Protein AF-A0A518H9Y5-F1 (afdb_monomer_lite)

pLDDT: mean 75.38, std 16.62, range [31.5, 96.75]

InterPro domains:
  IPR041657 Helix-turn-helix domain, group 17 [PF12728] (144-197)

Sequence (204 aa):
MLGMSGSNSPEVPSRHPRSDRSPGAWSVLSERHDHEARRLLVRYPELAHIGAEIKEMGLDAEVAVDLALASVARFLGDRSGPVPEPEEGTLKSIAESVARIEDRLASGLERPLGDAIAPLVERLSKIEGDLTALTQQRAAKDSYSTEEVARIVGRSDYTVREWCRYGRLRAVKRKCGRGRSAEWSIPHEELMRYRNEGLLPLPR

Radius of gyration: 37.43 Å; chains: 1; bounding box: 83×55×96 Å

Organism: NCBI:txid2527974

Secondary structure (DSSP, 8-state):
------------------------SHHHHHHHHHHHHHHHHHH-THHHHHHHHHHHTT--HHHHHHHHHHHHHHHHHHHHSSPPPPPHHHHHHHHHHHHHHHHHHHHHHHHHHHHHHHHHHHHHHHHHHHHHHHHHHT---SEEEHHHHHHHHTS-HHHHHHHHHTTSS--EE-S-SSTT-PPEEEEHHHHHHHHHH-SPPPP-

Foldseek 3Di:
DDDDDDDDDDDDPPDDPPPPPPPPPPVVVVVVVVVVVVVVCVVPVVLVVLLVVLVVVVDDPVVSVVSSVVVVVVVCCVPVPPDPPPDPVVVVVVVVVVVVVVVCCVVPPPPPVCVVVVVVVVVVVVVVVVVVVVVVVPPPDQWDFLCRLCVVVVHDSVVSVVLCVQVQFDWDFDPDDPDPCGTTIHGSVRSVVCVVPNTHDGDD

Structure (mmCIF, N/CA/C/O backbone):
data_AF-A0A518H9Y5-F1
#
_entry.id   AF-A0A518H9Y5-F1
#
loop_
_atom_site.group_PDB
_atom_site.id
_atom_site.type_symbol
_atom_site.label_atom_id
_atom_site.label_alt_id
_atom_site.label_comp_id
_atom_site.label_asym_id
_atom_site.label_entity_id
_atom_site.label_seq_id
_atom_site.pdbx_PDB_ins_code
_atom_site.Cartn_x
_atom_site.Cartn_y
_atom_site.Cartn_z
_atom_site.occupancy
_atom_site.B_iso_or_equiv
_atom_site.auth_seq_id
_atom_site.auth_comp_id
_atom_site.auth_asym_id
_atom_site.auth_atom_id
_atom_site.pdbx_PDB_model_num
ATOM 1 N N . MET A 1 1 ? -42.346 30.123 4.580 1.00 46.91 1 MET A N 1
ATOM 2 C CA . MET A 1 1 ? -41.349 30.824 3.745 1.00 46.91 1 MET A CA 1
ATOM 3 C C . MET A 1 1 ? -40.080 29.997 3.746 1.00 46.91 1 MET A C 1
ATOM 5 O O . MET A 1 1 ? -39.576 29.679 4.814 1.00 46.91 1 MET A O 1
ATOM 9 N N . LEU A 1 2 ? -39.676 29.552 2.559 1.00 43.50 2 LEU A N 1
ATOM 10 C CA . LEU A 1 2 ? -38.566 28.637 2.299 1.00 43.50 2 LEU A CA 1
ATOM 11 C C . LEU A 1 2 ? -37.237 29.403 2.358 1.00 43.50 2 LEU A C 1
ATOM 13 O O . LEU A 1 2 ? -37.094 30.409 1.671 1.00 43.50 2 LEU A O 1
ATOM 17 N N . GLY A 1 3 ? -36.281 28.922 3.151 1.00 47.72 3 GLY A N 1
ATOM 18 C CA . GLY A 1 3 ? -34.890 29.377 3.134 1.00 47.72 3 GLY A CA 1
ATOM 19 C C . GLY A 1 3 ? -34.000 28.229 2.679 1.00 47.72 3 GLY A C 1
ATOM 20 O O . GLY A 1 3 ? -33.760 27.298 3.442 1.00 47.72 3 GLY A O 1
ATOM 21 N N . MET A 1 4 ? -33.583 28.264 1.414 1.00 51.06 4 MET A N 1
ATOM 22 C CA . MET A 1 4 ? -32.681 27.285 0.815 1.00 51.06 4 MET A CA 1
ATOM 23 C C . MET A 1 4 ? -31.234 27.656 1.148 1.00 51.06 4 MET A C 1
ATOM 25 O O . MET A 1 4 ? -30.766 28.716 0.742 1.00 51.06 4 MET A O 1
ATOM 29 N N . SER A 1 5 ? -30.523 26.782 1.859 1.00 56.81 5 SER A N 1
ATOM 30 C CA . SER A 1 5 ? -29.071 26.887 2.036 1.00 56.81 5 SER A CA 1
ATOM 31 C C . SER A 1 5 ? -28.388 25.994 1.009 1.00 56.81 5 SER A C 1
ATOM 33 O O . SER A 1 5 ? -28.463 24.769 1.091 1.00 56.81 5 SER A O 1
ATOM 35 N N . GLY A 1 6 ? -27.766 26.633 0.018 1.00 44.91 6 GLY A N 1
ATOM 36 C CA . GLY A 1 6 ? -26.992 25.991 -1.035 1.00 44.91 6 GLY A CA 1
ATOM 37 C C . GLY A 1 6 ? -25.687 25.398 -0.507 1.00 44.91 6 GLY A C 1
ATOM 38 O O . GLY A 1 6 ? -24.883 26.076 0.132 1.00 44.91 6 GLY A O 1
ATOM 39 N N . SER A 1 7 ? -25.480 24.120 -0.797 1.00 51.72 7 SER A N 1
ATOM 40 C CA . SER A 1 7 ? -24.238 23.383 -0.602 1.00 51.72 7 SER A CA 1
ATOM 41 C C . SER A 1 7 ? -23.317 23.605 -1.805 1.00 51.72 7 SER A C 1
ATOM 43 O O . SER A 1 7 ? -23.531 23.059 -2.884 1.00 51.72 7 SER A O 1
ATOM 45 N N . ASN A 1 8 ? -22.278 24.416 -1.610 1.00 46.28 8 ASN A N 1
ATOM 46 C CA . ASN A 1 8 ? -21.205 24.619 -2.578 1.00 46.28 8 ASN A CA 1
ATOM 47 C C . ASN A 1 8 ? -20.184 23.475 -2.419 1.00 46.28 8 ASN A C 1
ATOM 49 O O . ASN A 1 8 ? -19.442 23.440 -1.438 1.00 46.28 8 ASN A O 1
ATOM 53 N N . SER A 1 9 ? -20.197 22.505 -3.337 1.00 53.34 9 SER A N 1
ATOM 54 C CA . SER A 1 9 ? -19.196 21.428 -3.395 1.00 53.34 9 SER A CA 1
ATOM 55 C C . SER A 1 9 ? -18.014 21.880 -4.257 1.00 53.34 9 SER A C 1
ATOM 57 O O . SER A 1 9 ? -18.250 22.355 -5.366 1.00 53.34 9 SER A O 1
ATOM 59 N N . PRO A 1 10 ? -16.752 21.737 -3.814 1.00 53.28 10 PRO A N 1
ATOM 60 C CA . PRO A 1 10 ? -15.613 22.005 -4.680 1.00 53.28 10 PRO A CA 1
ATOM 61 C C . PRO A 1 10 ? -15.460 20.867 -5.699 1.00 53.28 10 PRO A C 1
ATOM 63 O O . PRO A 1 10 ? -15.139 19.733 -5.339 1.00 53.28 10 PRO A O 1
ATOM 66 N N . GLU A 1 11 ? -15.696 21.172 -6.977 1.00 45.19 11 GLU A N 1
ATOM 67 C CA . GLU A 1 11 ? -15.313 20.317 -8.102 1.00 45.19 11 GLU A CA 1
ATOM 68 C C . GLU A 1 11 ? -13.799 20.072 -8.071 1.00 45.19 11 GLU A C 1
ATOM 70 O O . GLU A 1 11 ? -12.990 20.994 -8.179 1.00 45.19 11 GLU A O 1
ATOM 75 N N . VAL A 1 12 ? -13.411 18.805 -7.930 1.00 57.41 12 VAL A N 1
ATOM 76 C CA . VAL A 1 12 ? -12.027 18.356 -8.088 1.00 57.41 12 VAL A CA 1
ATOM 77 C C . VAL A 1 12 ? -11.766 18.171 -9.587 1.00 57.41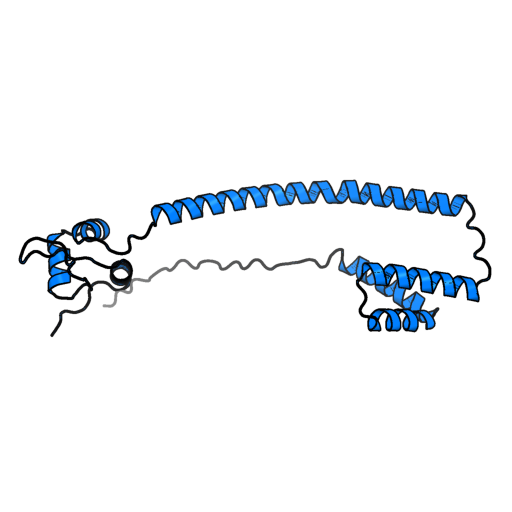 12 VAL A C 1
ATOM 79 O O . VAL A 1 12 ? -12.376 17.288 -10.199 1.00 57.41 12 VAL A O 1
ATOM 82 N N . PRO A 1 13 ? -10.867 18.952 -10.215 1.00 46.34 13 PRO A N 1
ATOM 83 C CA . PRO A 1 13 ? -10.554 18.774 -11.623 1.00 46.34 13 PRO A CA 1
ATOM 84 C C . PRO A 1 13 ? -9.768 17.472 -11.802 1.00 46.34 13 PRO A C 1
ATOM 86 O O . PRO A 1 13 ? -8.575 17.387 -11.508 1.00 46.34 13 PRO A O 1
ATOM 89 N N . SER A 1 14 ? -10.452 16.448 -12.309 1.00 48.78 14 SER A N 1
ATOM 90 C CA . SER A 1 14 ? -9.862 15.171 -12.710 1.00 48.78 14 SER A CA 1
ATOM 91 C C . SER A 1 14 ? -8.992 15.374 -13.953 1.00 48.78 14 SER A C 1
ATOM 93 O O . SER A 1 14 ? -9.416 15.145 -15.083 1.00 48.78 14 SER A O 1
ATOM 95 N N . ARG A 1 15 ? -7.754 15.837 -13.758 1.00 39.97 15 ARG A N 1
ATOM 96 C CA . ARG A 1 15 ? -6.724 15.837 -14.802 1.00 39.97 15 ARG A CA 1
ATOM 97 C C . ARG A 1 15 ? -6.148 14.430 -14.915 1.00 39.97 15 ARG A C 1
ATOM 99 O O . ARG A 1 15 ? -5.183 14.087 -14.242 1.00 39.97 15 ARG A O 1
ATOM 106 N N . HIS A 1 16 ? -6.747 13.608 -15.771 1.00 45.34 16 HIS A N 1
ATOM 107 C CA . HIS A 1 16 ? -6.040 12.458 -16.323 1.00 45.34 16 HIS A CA 1
ATOM 108 C C . HIS A 1 16 ? -4.856 12.968 -17.159 1.00 45.34 16 HIS A C 1
ATOM 110 O O . HIS A 1 16 ? -5.071 13.778 -18.066 1.00 45.34 16 HIS A O 1
ATOM 116 N N . PRO A 1 17 ? -3.614 12.534 -16.886 1.00 43.03 17 PRO A N 1
ATOM 117 C CA . PRO A 1 17 ? -2.511 12.806 -17.788 1.00 43.03 17 PRO A CA 1
ATOM 118 C C . PRO A 1 17 ? -2.775 12.037 -19.085 1.00 43.03 17 PRO A C 1
ATOM 120 O O . PRO A 1 17 ? -2.707 10.809 -19.120 1.00 43.03 17 PRO A O 1
ATOM 123 N N . ARG A 1 18 ? -3.114 12.763 -20.158 1.00 39.38 18 ARG A N 1
ATOM 124 C CA . ARG A 1 18 ? -3.030 12.232 -21.519 1.00 39.38 18 ARG A CA 1
ATOM 125 C C . ARG A 1 18 ? -1.579 11.828 -21.743 1.00 39.38 18 ARG A C 1
ATOM 127 O O . ARG A 1 18 ? -0.693 12.678 -21.768 1.00 39.38 18 ARG A O 1
ATOM 134 N N . SER A 1 19 ? -1.340 10.528 -21.852 1.00 43.59 19 SER A N 1
ATOM 135 C CA . SER A 1 19 ? -0.063 9.988 -22.288 1.00 43.59 19 SER A CA 1
ATOM 136 C C . SER A 1 19 ? 0.107 10.280 -23.779 1.00 43.59 19 SER A C 1
ATOM 138 O O . SER A 1 19 ? -0.168 9.421 -24.615 1.00 43.59 19 SER A O 1
ATOM 140 N N . ASP A 1 20 ? 0.560 11.485 -24.113 1.00 41.91 20 ASP A N 1
ATOM 141 C CA . ASP A 1 20 ? 1.198 11.748 -25.402 1.00 41.91 20 ASP A CA 1
ATOM 142 C C . ASP A 1 20 ? 2.557 11.040 -25.397 1.00 41.91 20 ASP A C 1
ATOM 144 O O . ASP A 1 20 ? 3.610 11.617 -25.126 1.00 41.91 20 ASP A O 1
ATOM 148 N N . ARG A 1 21 ? 2.536 9.728 -25.655 1.00 46.16 21 ARG A N 1
ATOM 149 C CA . ARG A 1 21 ? 3.721 9.042 -26.162 1.00 46.16 21 ARG A CA 1
ATOM 150 C C . ARG A 1 21 ? 3.831 9.423 -27.628 1.00 46.16 21 ARG A C 1
ATOM 152 O O . ARG A 1 21 ? 3.221 8.775 -28.471 1.00 46.16 21 ARG A O 1
ATOM 159 N N . SER A 1 22 ? 4.600 10.466 -27.926 1.00 43.97 22 SER A N 1
ATOM 160 C CA . SER A 1 22 ? 5.079 10.697 -29.288 1.00 43.97 22 SER A CA 1
ATOM 161 C C . SER A 1 22 ? 5.759 9.416 -29.798 1.00 43.97 22 SER A C 1
ATOM 163 O O . SER A 1 22 ? 6.752 8.990 -29.199 1.00 43.97 22 SER A O 1
ATOM 165 N N . PRO A 1 23 ? 5.280 8.792 -30.888 1.00 45.91 23 PRO A N 1
ATOM 166 C CA . PRO A 1 23 ? 5.951 7.663 -31.528 1.00 45.91 23 PRO A CA 1
ATOM 167 C C . PRO A 1 23 ? 7.139 8.197 -32.347 1.00 45.91 23 PRO A C 1
ATOM 169 O O . PRO A 1 23 ? 7.117 8.223 -33.568 1.00 45.91 23 PRO A O 1
ATOM 172 N N . GLY A 1 24 ? 8.149 8.752 -31.671 1.00 51.41 24 GLY A N 1
ATOM 173 C CA . GLY A 1 24 ? 9.046 9.729 -32.303 1.00 51.41 24 GLY A CA 1
ATOM 174 C C . GLY A 1 24 ? 10.382 9.221 -32.844 1.00 51.41 24 GLY A C 1
ATOM 175 O O . GLY A 1 24 ? 11.007 9.934 -33.617 1.00 51.41 24 GLY A O 1
ATOM 176 N N . ALA A 1 25 ? 10.861 8.033 -32.463 1.00 37.97 25 ALA A N 1
ATOM 177 C CA . ALA A 1 25 ? 12.219 7.610 -32.849 1.00 37.97 25 ALA A CA 1
ATOM 178 C C . ALA A 1 25 ? 12.343 6.114 -33.167 1.00 37.97 25 ALA A C 1
ATOM 180 O O . ALA A 1 25 ? 12.917 5.747 -34.190 1.00 37.97 25 ALA A O 1
ATOM 181 N N . TRP A 1 26 ? 11.738 5.249 -32.348 1.00 31.50 26 TRP A N 1
ATOM 182 C CA . TRP A 1 26 ? 11.792 3.797 -32.555 1.00 31.50 26 TRP A CA 1
ATOM 183 C C . TRP A 1 26 ? 10.925 3.321 -33.736 1.00 31.50 26 TRP A C 1
ATOM 185 O O . TRP A 1 26 ? 11.340 2.419 -34.457 1.00 31.50 26 TRP A O 1
ATOM 195 N N . SER A 1 27 ? 9.785 3.979 -34.005 1.00 45.47 27 SER A N 1
ATOM 196 C CA . SER A 1 27 ? 8.936 3.682 -35.181 1.00 45.47 27 SER A CA 1
ATOM 197 C C . SER A 1 27 ? 9.668 3.975 -36.489 1.00 45.47 27 SER A C 1
ATOM 199 O O . SER A 1 27 ? 9.667 3.159 -37.399 1.00 45.47 27 SER A O 1
ATOM 201 N N . VAL A 1 28 ? 10.385 5.100 -36.554 1.00 46.03 28 VAL A N 1
ATOM 202 C CA . VAL A 1 28 ? 11.064 5.555 -37.778 1.00 46.03 28 VAL A CA 1
ATOM 203 C C . VAL A 1 28 ? 12.285 4.686 -38.111 1.00 46.03 28 VAL A C 1
ATOM 205 O O . VAL A 1 28 ? 12.544 4.409 -39.281 1.00 46.03 28 VAL A O 1
ATOM 208 N N . LEU A 1 29 ? 13.027 4.221 -37.097 1.00 39.69 29 LEU A N 1
ATOM 209 C CA . LEU A 1 29 ? 14.123 3.261 -37.286 1.00 39.69 29 LEU A CA 1
ATOM 210 C C . LEU A 1 29 ? 13.598 1.875 -37.688 1.00 39.69 29 LEU A C 1
ATOM 212 O O . LEU A 1 29 ? 14.162 1.260 -38.589 1.00 39.69 29 LEU A O 1
ATOM 216 N N . SER A 1 30 ? 12.494 1.412 -37.094 1.00 56.06 30 SER A N 1
ATOM 217 C CA . SER A 1 30 ? 11.832 0.166 -37.502 1.00 56.06 30 SER A CA 1
ATOM 218 C C . SER A 1 30 ? 11.294 0.245 -38.934 1.00 56.06 30 SER A C 1
ATOM 220 O O . SER A 1 30 ? 11.445 -0.707 -39.688 1.00 56.06 30 SER A O 1
ATOM 222 N N . GLU A 1 31 ? 10.709 1.375 -39.336 1.00 55.22 31 GLU A N 1
ATOM 223 C CA . GLU A 1 31 ? 10.145 1.580 -40.677 1.00 55.22 31 GLU A CA 1
ATOM 224 C C . GLU A 1 31 ? 11.219 1.640 -41.768 1.00 55.22 31 GLU A C 1
ATOM 226 O O . GLU A 1 31 ? 11.019 1.103 -42.858 1.00 55.22 31 GLU A O 1
ATOM 231 N N . ARG A 1 32 ? 12.379 2.256 -41.492 1.00 56.34 32 ARG A N 1
ATOM 232 C CA . ARG A 1 32 ? 13.501 2.278 -42.445 1.00 56.34 32 ARG A CA 1
ATOM 233 C C . ARG A 1 32 ? 14.105 0.892 -42.648 1.00 56.34 32 ARG A C 1
ATOM 235 O O . ARG A 1 32 ? 14.293 0.494 -43.795 1.00 56.34 32 ARG A O 1
ATOM 242 N N . HIS A 1 33 ? 14.355 0.156 -41.564 1.00 60.22 33 HIS A N 1
ATOM 243 C CA . HIS A 1 33 ? 14.871 -1.210 -41.660 1.00 60.22 33 HIS A CA 1
ATOM 244 C C . HIS A 1 33 ? 13.857 -2.156 -42.319 1.00 60.22 33 HIS A C 1
ATOM 246 O O . HIS A 1 33 ? 14.250 -2.986 -43.133 1.00 60.22 33 HIS A O 1
ATOM 252 N N . ASP A 1 34 ? 12.557 -1.984 -42.061 1.00 70.19 34 ASP A N 1
ATOM 253 C CA . ASP A 1 34 ? 11.501 -2.769 -42.709 1.00 70.19 34 ASP A CA 1
ATOM 254 C C . ASP A 1 34 ? 11.387 -2.440 -44.212 1.00 70.19 34 ASP A C 1
ATOM 256 O O . ASP A 1 34 ? 11.229 -3.330 -45.047 1.00 70.19 34 ASP A O 1
ATOM 260 N N . HIS A 1 35 ? 11.557 -1.174 -44.610 1.00 72.12 35 HIS A N 1
ATOM 261 C CA . HIS A 1 35 ? 11.575 -0.803 -46.027 1.00 72.12 35 HIS A CA 1
ATOM 262 C C . HIS A 1 35 ? 12.785 -1.385 -46.774 1.00 72.12 35 HIS A C 1
ATOM 264 O O . HIS A 1 35 ? 12.646 -1.879 -47.896 1.00 72.12 35 HIS A O 1
ATOM 270 N N . GLU A 1 36 ? 13.970 -1.356 -46.165 1.00 67.00 36 GLU A N 1
ATOM 271 C CA . GLU A 1 36 ? 15.187 -1.915 -46.756 1.00 67.00 36 GLU A CA 1
ATOM 272 C C . GLU A 1 36 ? 15.143 -3.447 -46.819 1.00 67.00 36 GLU A C 1
ATOM 274 O O . GLU A 1 36 ? 15.429 -4.020 -47.874 1.00 67.00 36 GLU A O 1
ATOM 279 N N . ALA A 1 37 ? 14.645 -4.102 -45.765 1.00 66.00 37 ALA A N 1
ATOM 280 C CA . ALA A 1 37 ? 14.369 -5.536 -45.763 1.00 66.00 37 ALA A CA 1
ATOM 281 C C . ALA A 1 37 ? 13.387 -5.920 -46.881 1.00 66.00 37 ALA A C 1
ATOM 283 O O . ALA A 1 37 ? 13.656 -6.838 -47.654 1.00 66.00 37 ALA A O 1
ATOM 284 N N . ARG A 1 38 ? 12.291 -5.170 -47.064 1.00 74.12 38 ARG A N 1
ATOM 285 C CA . ARG A 1 38 ? 11.342 -5.400 -48.168 1.00 74.12 38 ARG A CA 1
ATOM 286 C C . ARG A 1 38 ? 11.983 -5.216 -49.543 1.00 74.12 38 ARG A C 1
ATOM 288 O O . ARG A 1 38 ? 11.726 -6.019 -50.436 1.00 74.12 38 ARG A O 1
ATOM 295 N N . ARG A 1 39 ? 12.840 -4.204 -49.736 1.00 75.06 39 ARG A N 1
ATOM 296 C CA . ARG A 1 39 ? 13.580 -4.025 -51.002 1.00 75.06 39 ARG A CA 1
ATOM 297 C C . ARG A 1 39 ? 14.526 -5.194 -51.278 1.00 75.06 39 ARG A C 1
ATOM 299 O O . ARG A 1 39 ? 14.620 -5.627 -52.427 1.00 75.06 39 ARG A O 1
ATOM 306 N N . LEU A 1 40 ? 15.197 -5.716 -50.251 1.00 69.81 40 LEU A N 1
ATOM 307 C CA . LEU A 1 40 ? 16.057 -6.893 -50.372 1.00 69.81 40 LEU A CA 1
ATOM 308 C C . LEU A 1 40 ? 15.254 -8.155 -50.695 1.00 69.81 40 LEU A C 1
ATOM 310 O O . LEU A 1 40 ? 15.665 -8.897 -51.579 1.00 69.81 40 LEU A O 1
ATOM 314 N N . LEU A 1 41 ? 14.089 -8.355 -50.075 1.00 73.19 41 LEU A N 1
ATOM 315 C CA . LEU A 1 41 ? 13.203 -9.491 -50.361 1.00 73.19 41 LEU A CA 1
ATOM 316 C C . LEU A 1 41 ? 12.606 -9.438 -51.776 1.00 73.19 41 LEU A C 1
ATOM 318 O O . LEU A 1 41 ? 12.453 -10.475 -52.411 1.00 73.19 41 LEU A O 1
ATOM 322 N N . VAL A 1 42 ? 12.323 -8.245 -52.312 1.00 74.94 42 VAL A N 1
ATOM 323 C CA . VAL A 1 42 ? 11.914 -8.085 -53.722 1.00 74.94 42 VAL A CA 1
ATOM 324 C C . VAL A 1 42 ? 13.055 -8.455 -54.672 1.00 74.94 42 VAL A C 1
ATOM 326 O O . VAL A 1 42 ? 12.828 -9.081 -55.704 1.00 74.94 42 VAL A O 1
ATOM 329 N N . ARG A 1 43 ? 14.290 -8.066 -54.335 1.00 72.00 43 ARG A N 1
ATOM 330 C CA . ARG A 1 43 ? 15.473 -8.349 -55.158 1.00 72.00 43 ARG A CA 1
ATOM 331 C C . ARG A 1 43 ? 15.932 -9.808 -55.048 1.00 72.00 43 ARG A C 1
ATOM 333 O O . ARG A 1 43 ? 16.467 -10.346 -56.013 1.00 72.00 43 ARG A O 1
ATOM 340 N N . TYR A 1 44 ? 15.711 -10.434 -53.896 1.00 75.69 44 TYR A N 1
ATOM 341 C CA . TYR A 1 44 ? 16.135 -11.791 -53.568 1.00 75.69 44 TYR A CA 1
ATOM 342 C C . TYR A 1 44 ? 14.995 -12.540 -52.854 1.00 75.69 44 TYR A C 1
ATOM 344 O O . TYR A 1 44 ? 15.033 -12.699 -51.632 1.00 75.69 44 TYR A O 1
ATOM 352 N N . PRO A 1 45 ? 13.982 -13.027 -53.594 1.00 78.69 45 PRO A N 1
ATOM 353 C CA . PRO A 1 45 ? 12.823 -13.704 -53.001 1.00 78.69 45 PRO A CA 1
ATOM 354 C C . PRO A 1 45 ? 13.195 -14.984 -52.237 1.00 78.69 45 PRO A C 1
ATOM 356 O O . PRO A 1 45 ? 12.512 -15.358 -51.291 1.00 78.69 45 PRO A O 1
ATOM 359 N N . GLU A 1 46 ? 14.322 -15.606 -52.583 1.00 75.75 46 GLU A N 1
ATOM 360 C CA . GLU A 1 46 ? 14.904 -16.775 -51.903 1.00 75.75 46 GLU A CA 1
ATOM 361 C C . GLU A 1 46 ? 15.188 -16.500 -50.412 1.00 75.75 46 GLU A C 1
ATOM 363 O O . GLU A 1 46 ? 15.067 -17.388 -49.571 1.00 75.75 46 GLU A O 1
ATOM 368 N N . LEU A 1 47 ? 15.508 -15.247 -50.052 1.00 73.25 47 LEU A N 1
ATOM 369 C CA . LEU A 1 47 ? 15.750 -14.854 -48.659 1.00 73.25 47 LEU A CA 1
ATOM 370 C C . LEU A 1 47 ? 14.481 -14.944 -47.802 1.00 73.25 47 LEU A C 1
ATOM 372 O O . LEU A 1 47 ? 14.569 -15.158 -46.594 1.00 73.25 47 LEU A O 1
ATOM 376 N N . ALA A 1 48 ? 13.300 -14.822 -48.418 1.00 76.44 48 ALA A N 1
ATOM 377 C CA . ALA A 1 48 ? 12.032 -15.022 -47.724 1.00 76.44 48 ALA A CA 1
ATOM 378 C C . ALA A 1 48 ? 11.866 -16.481 -47.275 1.00 76.44 48 ALA A C 1
ATOM 380 O O . ALA A 1 48 ? 11.288 -16.730 -46.219 1.00 76.44 48 ALA A O 1
ATOM 381 N N . HIS A 1 49 ? 12.392 -17.431 -48.056 1.00 75.12 49 HIS A N 1
ATOM 382 C CA . HIS A 1 49 ? 12.331 -18.851 -47.727 1.00 75.12 49 HIS A CA 1
ATOM 383 C C . HIS A 1 49 ? 13.235 -19.179 -46.537 1.00 75.12 49 HIS A C 1
ATOM 385 O O . HIS A 1 49 ? 12.768 -19.776 -45.575 1.00 75.12 49 HIS A O 1
ATOM 391 N N . ILE A 1 50 ? 14.465 -18.653 -46.538 1.00 74.06 50 ILE A N 1
ATOM 392 C CA . ILE A 1 50 ? 15.407 -18.779 -45.413 1.00 74.06 50 ILE A CA 1
ATOM 393 C C . ILE A 1 50 ? 14.793 -18.206 -44.126 1.00 74.06 50 ILE A C 1
ATOM 395 O O . ILE A 1 50 ? 14.818 -18.846 -43.078 1.00 74.06 50 ILE A O 1
ATOM 399 N N . GLY A 1 51 ? 14.178 -17.019 -44.194 1.00 70.69 51 GLY A N 1
ATOM 400 C CA . GLY A 1 51 ? 13.506 -16.426 -43.033 1.00 70.69 51 GLY A CA 1
ATOM 401 C C . GLY A 1 51 ? 12.313 -17.247 -42.524 1.00 70.69 51 GLY A C 1
ATOM 402 O O . GLY A 1 51 ? 12.069 -17.289 -41.318 1.00 70.69 51 GLY A O 1
ATOM 403 N N . ALA A 1 52 ? 11.578 -17.912 -43.419 1.00 76.56 52 ALA A N 1
ATOM 404 C CA . ALA A 1 52 ? 10.469 -18.789 -43.054 1.00 76.56 52 ALA A CA 1
ATOM 405 C C . ALA A 1 52 ? 10.955 -20.089 -42.392 1.00 76.56 52 ALA A C 1
ATOM 407 O O . ALA A 1 52 ? 10.424 -20.455 -41.347 1.00 76.56 52 ALA A O 1
ATOM 408 N N . GLU A 1 53 ? 11.999 -20.725 -42.933 1.00 75.44 53 GLU A N 1
ATOM 409 C CA . GLU A 1 53 ? 12.600 -21.936 -42.358 1.00 75.44 53 GLU A CA 1
ATOM 410 C C . GLU A 1 53 ? 13.129 -21.684 -40.939 1.00 75.44 53 GLU A C 1
ATOM 412 O O . GLU A 1 53 ? 12.818 -22.431 -40.014 1.00 75.44 53 GLU A O 1
ATOM 417 N N . ILE A 1 54 ? 13.854 -20.580 -40.727 1.00 71.44 54 ILE A N 1
ATOM 418 C CA . ILE A 1 54 ? 14.383 -20.211 -39.402 1.00 71.44 54 ILE A CA 1
ATOM 419 C C . ILE A 1 54 ? 13.249 -19.957 -38.402 1.00 71.44 54 ILE A C 1
ATOM 421 O O . ILE A 1 54 ? 13.338 -20.343 -37.235 1.00 71.44 54 ILE A O 1
ATOM 425 N N . LYS A 1 55 ? 12.156 -19.336 -38.859 1.00 75.00 55 LYS A N 1
ATOM 426 C CA . LYS A 1 55 ? 10.972 -19.091 -38.031 1.00 75.00 55 LYS A CA 1
ATOM 427 C C . LYS A 1 55 ? 10.267 -20.391 -37.635 1.00 75.00 55 LYS A C 1
ATOM 429 O O . LYS A 1 55 ? 9.789 -20.490 -36.507 1.00 75.00 55 LYS A O 1
ATOM 434 N N . GLU A 1 56 ? 10.203 -21.377 -38.528 1.00 83.31 56 GLU A N 1
ATOM 435 C CA . GLU A 1 56 ? 9.617 -22.694 -38.240 1.00 83.31 56 GLU A CA 1
ATOM 436 C C . GLU A 1 56 ? 10.470 -23.531 -37.278 1.00 83.31 56 GLU A C 1
ATOM 438 O O . GLU A 1 56 ? 9.925 -24.331 -36.520 1.00 83.31 56 GLU A O 1
ATOM 443 N N . MET A 1 57 ? 11.786 -23.302 -37.230 1.00 83.31 57 MET A N 1
ATOM 444 C CA . MET A 1 57 ? 12.694 -23.999 -36.311 1.00 83.31 57 MET A CA 1
ATOM 445 C C . MET A 1 57 ? 12.549 -23.579 -34.837 1.00 83.31 57 MET A C 1
ATOM 447 O O . MET A 1 57 ? 13.115 -24.239 -33.968 1.00 83.31 57 MET A O 1
ATOM 451 N N . GLY A 1 58 ? 11.798 -22.511 -34.532 1.00 83.88 58 GLY A N 1
ATOM 452 C CA . GLY A 1 58 ? 11.523 -22.086 -33.151 1.00 83.88 58 GLY A CA 1
ATOM 453 C C . GLY A 1 58 ? 12.775 -21.714 -32.348 1.00 83.88 58 GLY A C 1
ATOM 454 O O . GLY A 1 58 ? 12.803 -21.899 -31.132 1.00 83.88 58 GLY A O 1
ATOM 455 N N . LEU A 1 59 ? 13.820 -21.246 -33.033 1.00 79.44 59 LEU A N 1
ATOM 456 C CA . LEU A 1 59 ? 15.110 -20.924 -32.429 1.00 79.44 59 LEU A CA 1
ATOM 457 C C . LEU A 1 59 ? 15.028 -19.662 -31.565 1.00 79.44 59 LEU A C 1
ATOM 459 O O . LEU A 1 59 ? 14.223 -18.763 -31.817 1.00 79.44 59 LEU A O 1
ATOM 463 N N . ASP A 1 60 ? 15.907 -19.596 -30.565 1.00 78.06 60 ASP A N 1
ATOM 464 C CA . ASP A 1 60 ? 16.163 -18.360 -29.831 1.00 78.06 60 ASP A CA 1
ATOM 465 C C . ASP A 1 60 ? 16.667 -17.263 -30.788 1.00 78.06 60 ASP A C 1
ATOM 467 O O . ASP A 1 60 ? 17.319 -17.555 -31.795 1.00 78.06 60 ASP A O 1
ATOM 471 N N . ALA A 1 61 ? 16.343 -16.003 -30.486 1.00 67.12 61 ALA A N 1
ATOM 472 C CA . ALA A 1 61 ? 16.611 -14.869 -31.364 1.00 67.12 61 ALA A CA 1
ATOM 473 C C . ALA A 1 61 ? 18.098 -14.729 -31.728 1.00 67.12 61 ALA A C 1
ATOM 475 O O . ALA A 1 61 ? 18.404 -14.375 -32.865 1.00 67.12 61 ALA A O 1
ATOM 476 N N . GLU A 1 62 ? 19.009 -15.035 -30.804 1.00 61.41 62 GLU A N 1
ATOM 477 C CA . GLU A 1 62 ? 20.452 -14.935 -31.045 1.00 61.41 62 GLU A CA 1
ATOM 478 C C . GLU A 1 62 ? 20.921 -16.028 -32.025 1.00 61.41 62 GLU A C 1
ATOM 480 O O . GLU A 1 62 ? 21.553 -15.743 -33.042 1.00 61.41 62 GLU A O 1
ATOM 485 N N . VAL A 1 63 ? 20.466 -17.267 -31.812 1.00 69.12 63 VAL A N 1
ATOM 486 C CA . VAL A 1 63 ? 20.767 -18.423 -32.679 1.00 69.12 63 VAL A CA 1
ATOM 487 C C . VAL A 1 63 ? 20.145 -18.268 -34.074 1.00 69.12 63 VAL A C 1
ATOM 489 O O . VAL A 1 63 ? 20.738 -18.667 -35.078 1.00 69.12 63 VAL A O 1
ATOM 492 N N . ALA A 1 64 ? 18.955 -17.669 -34.158 1.00 68.38 64 ALA A N 1
ATOM 493 C CA . ALA A 1 64 ? 18.273 -17.389 -35.418 1.00 68.38 64 ALA A CA 1
ATOM 494 C C . ALA A 1 64 ? 19.033 -16.367 -36.281 1.00 68.38 64 ALA A C 1
ATOM 496 O O . ALA A 1 64 ? 19.088 -16.519 -37.503 1.00 68.38 64 ALA A O 1
ATOM 497 N N . VAL A 1 65 ? 19.636 -15.346 -35.660 1.00 74.12 65 VAL A N 1
ATOM 498 C CA . VAL A 1 65 ? 20.441 -14.330 -36.358 1.00 74.12 65 VAL A CA 1
ATOM 499 C C . VAL A 1 65 ? 21.715 -14.945 -36.928 1.00 74.12 65 VAL A C 1
ATOM 501 O O . VAL A 1 65 ? 22.000 -14.750 -38.111 1.00 74.12 65 VAL A O 1
ATOM 504 N N . ASP A 1 66 ? 22.433 -15.744 -36.141 1.00 70.88 66 ASP A N 1
ATOM 505 C CA . ASP A 1 66 ? 23.659 -16.404 -36.597 1.00 70.88 66 ASP A CA 1
ATOM 506 C C . ASP A 1 66 ? 23.394 -17.368 -37.760 1.00 70.88 66 ASP A C 1
ATOM 508 O O . ASP A 1 66 ? 24.111 -17.363 -38.767 1.00 70.88 66 ASP A O 1
ATOM 512 N N . LEU A 1 67 ? 22.317 -18.157 -37.671 1.00 71.44 67 LEU A N 1
ATOM 513 C CA . LEU A 1 67 ? 21.932 -19.092 -38.728 1.00 71.44 67 LEU A CA 1
ATOM 514 C C . LEU A 1 67 ? 21.493 -18.362 -40.008 1.00 71.44 67 LEU A C 1
ATOM 516 O O . LEU A 1 67 ? 21.829 -18.798 -41.115 1.00 71.44 67 LEU A O 1
ATOM 520 N N . ALA A 1 68 ? 20.789 -17.233 -39.875 1.00 72.06 68 ALA A N 1
ATOM 521 C CA . ALA A 1 68 ? 20.409 -16.387 -41.003 1.00 72.06 68 ALA A CA 1
ATOM 522 C C . ALA A 1 68 ? 21.642 -15.792 -41.690 1.00 72.06 68 ALA A C 1
ATOM 524 O O . ALA A 1 68 ? 21.770 -15.893 -42.911 1.00 72.06 68 ALA A O 1
ATOM 525 N N . LEU A 1 69 ? 22.576 -15.229 -40.920 1.00 74.38 69 LEU A N 1
ATOM 526 C CA . LEU A 1 69 ? 23.813 -14.652 -41.447 1.00 74.38 69 LEU A CA 1
ATOM 527 C C . LEU A 1 69 ? 24.665 -15.705 -42.163 1.00 74.38 69 LEU A C 1
ATOM 529 O O . LEU A 1 69 ? 25.125 -15.457 -43.279 1.00 74.38 69 LEU A O 1
ATOM 533 N N . ALA A 1 70 ? 24.811 -16.899 -41.585 1.00 74.31 70 ALA A N 1
ATOM 534 C CA . ALA A 1 70 ? 25.541 -18.003 -42.205 1.00 74.31 70 ALA A CA 1
ATOM 535 C C . ALA A 1 70 ? 24.888 -18.477 -43.518 1.00 74.31 70 ALA A C 1
ATOM 537 O O . ALA A 1 70 ? 25.579 -18.724 -44.510 1.00 74.31 70 ALA A O 1
ATOM 538 N N . SER A 1 71 ? 23.555 -18.568 -43.548 1.00 73.56 71 SER A N 1
ATOM 539 C CA . SER A 1 71 ? 22.797 -18.998 -44.731 1.00 73.56 71 SER A CA 1
ATOM 540 C C . SER A 1 71 ? 22.868 -17.970 -45.861 1.00 73.56 71 SER A C 1
ATOM 542 O O . SER A 1 71 ? 23.094 -18.332 -47.016 1.00 73.56 71 SER A O 1
ATOM 544 N N . VAL A 1 72 ? 22.756 -16.681 -45.530 1.00 73.44 72 VAL A N 1
ATOM 545 C CA . VAL A 1 72 ? 22.921 -15.575 -46.483 1.00 73.44 72 VAL A CA 1
ATOM 546 C C . VAL A 1 72 ? 24.351 -15.525 -47.017 1.00 73.44 72 VAL A C 1
ATOM 548 O O . VAL A 1 72 ? 24.536 -15.398 -48.225 1.00 73.44 72 VAL A O 1
ATOM 551 N N . ALA A 1 73 ? 25.364 -15.677 -46.159 1.00 73.75 73 ALA A N 1
ATOM 552 C CA . ALA A 1 73 ? 26.765 -15.694 -46.578 1.00 73.75 73 ALA A CA 1
ATOM 553 C C . ALA A 1 73 ? 27.059 -16.842 -47.557 1.00 73.75 73 ALA A C 1
ATOM 555 O O . ALA A 1 73 ? 27.685 -16.620 -48.594 1.00 73.75 73 ALA A O 1
ATOM 556 N N . ARG A 1 74 ? 26.551 -18.051 -47.275 1.00 76.06 74 ARG A N 1
ATOM 557 C CA . ARG A 1 74 ? 26.668 -19.209 -48.175 1.00 76.06 74 ARG A CA 1
ATOM 558 C C . ARG A 1 74 ? 25.972 -18.958 -49.512 1.00 76.06 74 ARG A C 1
ATOM 560 O O . ARG A 1 74 ? 26.585 -19.126 -50.560 1.00 76.06 74 ARG A O 1
ATOM 567 N N . PHE A 1 75 ? 24.724 -18.491 -49.474 1.00 74.56 75 PHE A N 1
ATOM 568 C CA . PHE A 1 75 ? 23.945 -18.185 -50.674 1.00 74.56 75 PHE A CA 1
ATOM 569 C C . PHE A 1 75 ? 24.628 -17.136 -51.565 1.00 74.56 75 PHE A C 1
ATOM 571 O O . PHE A 1 75 ? 24.667 -17.273 -52.790 1.00 74.56 75 PHE A O 1
ATOM 578 N N . LEU A 1 76 ? 25.190 -16.089 -50.955 1.00 69.06 76 LEU A N 1
ATOM 579 C CA . LEU A 1 76 ? 25.929 -15.059 -51.679 1.00 69.06 76 LEU A CA 1
ATOM 580 C C . LEU A 1 76 ? 27.229 -15.603 -52.280 1.00 69.06 76 LEU A C 1
ATOM 582 O O . LEU A 1 76 ? 27.543 -15.228 -53.410 1.00 69.06 76 LEU A O 1
ATOM 586 N N . GLY A 1 77 ? 27.932 -16.500 -51.582 1.00 72.19 77 GLY A N 1
ATOM 587 C CA . GLY A 1 77 ? 29.125 -17.180 -52.095 1.00 72.19 77 GLY A CA 1
ATOM 588 C C . GLY A 1 77 ? 28.833 -18.079 -53.301 1.00 72.19 77 GLY A C 1
ATOM 589 O O . GLY A 1 77 ? 29.569 -18.041 -54.285 1.00 72.19 77 GLY A O 1
ATOM 590 N N . ASP A 1 78 ? 27.720 -18.815 -53.272 1.00 78.62 78 ASP A N 1
ATOM 591 C CA . ASP A 1 78 ? 27.329 -19.719 -54.361 1.00 78.62 78 ASP A CA 1
ATOM 592 C C . ASP A 1 78 ? 26.909 -18.961 -55.635 1.00 78.62 78 ASP A C 1
ATOM 594 O O . ASP A 1 78 ? 27.193 -19.407 -56.748 1.00 78.62 78 ASP A O 1
ATOM 598 N N . ARG A 1 79 ? 26.239 -17.802 -55.501 1.00 71.88 79 ARG A N 1
ATOM 599 C CA . ARG A 1 79 ? 25.753 -17.016 -56.656 1.00 71.88 79 ARG A CA 1
ATOM 600 C C . ARG A 1 79 ? 26.728 -15.968 -57.182 1.00 71.88 79 ARG A C 1
ATOM 602 O O . ARG A 1 79 ? 26.664 -15.646 -58.366 1.00 71.88 79 ARG A O 1
ATOM 609 N N . SER A 1 80 ? 27.575 -15.401 -56.329 1.00 63.94 80 SER A N 1
ATOM 610 C CA . SER A 1 80 ? 28.400 -14.238 -56.696 1.00 63.94 80 SER A CA 1
ATOM 611 C C . SER A 1 80 ? 29.838 -14.606 -57.065 1.00 63.94 80 SER A C 1
ATOM 613 O O . SER A 1 80 ? 30.605 -13.724 -57.445 1.00 63.94 80 SER A O 1
ATOM 615 N N . GLY A 1 81 ? 30.206 -15.891 -56.984 1.00 62.31 81 GLY A N 1
ATOM 616 C CA . GLY A 1 81 ? 31.608 -16.304 -57.015 1.00 62.31 81 GLY A CA 1
ATOM 617 C C . GLY A 1 81 ? 32.334 -15.920 -55.717 1.00 62.31 81 GLY A C 1
ATOM 618 O O . GLY A 1 81 ? 31.691 -15.431 -54.783 1.00 62.31 81 GLY A O 1
ATOM 619 N N . PRO A 1 82 ? 33.661 -16.147 -55.617 1.00 59.38 82 PRO A N 1
ATOM 620 C CA . PRO A 1 82 ? 34.430 -15.722 -54.452 1.00 59.38 82 PRO A CA 1
ATOM 621 C C . PRO A 1 82 ? 34.178 -14.233 -54.226 1.00 59.38 82 PRO A C 1
ATOM 623 O O . PRO A 1 82 ? 34.408 -13.420 -55.124 1.00 59.38 82 PRO A O 1
ATOM 626 N N . VAL A 1 83 ? 33.649 -13.901 -53.045 1.00 54.75 83 VAL A N 1
ATOM 627 C CA . VAL A 1 83 ? 33.446 -12.515 -52.620 1.00 54.75 83 VAL A CA 1
ATOM 628 C C . VAL A 1 83 ? 34.769 -11.796 -52.877 1.00 54.75 83 VAL A C 1
ATOM 630 O O . VAL A 1 83 ? 35.792 -12.297 -52.400 1.00 54.75 83 VAL A O 1
ATOM 633 N N . PRO A 1 84 ? 34.794 -10.711 -53.680 1.00 62.03 84 PRO A N 1
ATOM 634 C CA . PRO A 1 84 ? 36.035 -9.994 -53.932 1.00 62.03 84 PRO A CA 1
ATOM 635 C C . PRO A 1 84 ? 36.630 -9.671 -52.571 1.00 62.03 84 PRO A C 1
ATOM 637 O O . PRO A 1 84 ? 35.896 -9.164 -51.717 1.00 62.03 84 PRO A O 1
ATOM 640 N N . GLU A 1 85 ? 37.897 -10.050 -52.348 1.00 60.47 85 GLU A N 1
ATOM 641 C CA . GLU A 1 85 ? 38.540 -9.770 -51.069 1.00 60.47 85 GLU A CA 1
ATOM 642 C C . GLU A 1 85 ? 38.309 -8.293 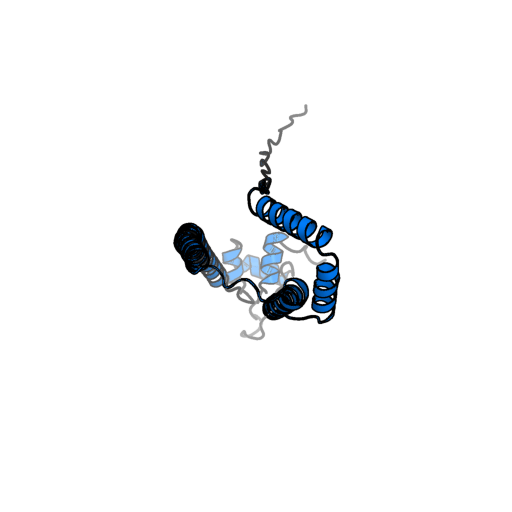-50.791 1.00 60.47 85 GLU A C 1
ATOM 644 O O . GLU A 1 85 ? 38.650 -7.455 -51.636 1.00 60.47 85 GLU A O 1
ATOM 649 N N . PRO A 1 86 ? 37.593 -7.976 -49.704 1.00 63.50 86 PRO A N 1
ATOM 650 C CA . PRO A 1 86 ? 37.198 -6.612 -49.469 1.00 63.50 86 PRO A CA 1
ATOM 651 C C . PRO A 1 86 ? 38.494 -5.824 -49.385 1.00 63.50 86 PRO A C 1
ATOM 653 O O . PRO A 1 86 ? 39.372 -6.168 -48.592 1.00 63.50 86 PRO A O 1
ATOM 656 N N . GLU A 1 87 ? 38.634 -4.817 -50.249 1.00 70.12 87 GLU A N 1
ATOM 657 C CA . GLU A 1 87 ? 39.818 -3.970 -50.238 1.00 70.12 87 GLU A CA 1
ATOM 658 C C . GLU A 1 87 ? 40.055 -3.552 -48.787 1.00 70.12 87 GLU A C 1
ATOM 660 O O . GLU A 1 87 ? 39.119 -3.113 -48.115 1.00 70.12 87 GLU A O 1
ATOM 665 N N . GLU A 1 88 ? 41.270 -3.746 -48.278 1.00 70.56 88 GLU A N 1
ATOM 666 C CA . GLU A 1 88 ? 41.603 -3.598 -46.855 1.00 70.56 88 GLU A CA 1
ATOM 667 C C . GLU A 1 88 ? 41.110 -2.249 -46.281 1.00 70.56 88 GLU A C 1
ATOM 669 O O . GLU A 1 88 ? 40.691 -2.151 -45.126 1.00 70.56 88 GLU A O 1
ATOM 674 N N . GLY A 1 89 ? 41.039 -1.219 -47.134 1.00 72.25 89 GLY A N 1
ATOM 675 C CA . GLY A 1 89 ? 40.457 0.086 -46.822 1.00 72.25 89 GLY A CA 1
ATOM 676 C C . GLY A 1 89 ? 38.950 0.082 -46.520 1.00 72.25 89 GLY A C 1
ATOM 677 O O . GLY A 1 89 ? 38.508 0.833 -45.653 1.00 72.25 89 GLY A O 1
ATOM 678 N N . THR A 1 90 ? 38.157 -0.771 -47.171 1.00 74.06 90 THR A N 1
ATOM 679 C CA . THR A 1 90 ? 36.708 -0.902 -46.942 1.00 74.06 90 THR A CA 1
ATOM 680 C C . THR A 1 90 ? 36.423 -1.568 -45.599 1.00 74.06 90 THR A C 1
ATOM 682 O O . THR A 1 90 ? 35.626 -1.042 -44.822 1.00 74.06 90 THR A O 1
ATOM 685 N N . LEU A 1 91 ? 37.118 -2.666 -45.270 1.00 71.88 91 LEU A N 1
ATOM 686 C CA . LEU A 1 91 ? 36.991 -3.302 -43.950 1.00 71.88 91 LEU A CA 1
ATOM 687 C C . LEU A 1 91 ? 37.420 -2.359 -42.830 1.00 71.88 91 LEU A C 1
ATOM 689 O O . LEU A 1 91 ? 36.724 -2.244 -41.823 1.00 71.88 91 LEU A O 1
ATOM 693 N N . LYS A 1 92 ? 38.526 -1.636 -43.028 1.00 76.38 92 LYS A N 1
ATOM 694 C CA . LYS A 1 92 ? 39.006 -0.642 -42.068 1.00 76.38 92 LYS A CA 1
ATOM 695 C C . LYS A 1 92 ? 37.996 0.490 -41.869 1.00 76.38 92 LYS A C 1
ATOM 697 O O . LYS A 1 92 ? 37.701 0.852 -40.735 1.00 76.38 92 LYS A O 1
ATOM 702 N N . SER A 1 93 ? 37.398 0.991 -42.950 1.00 76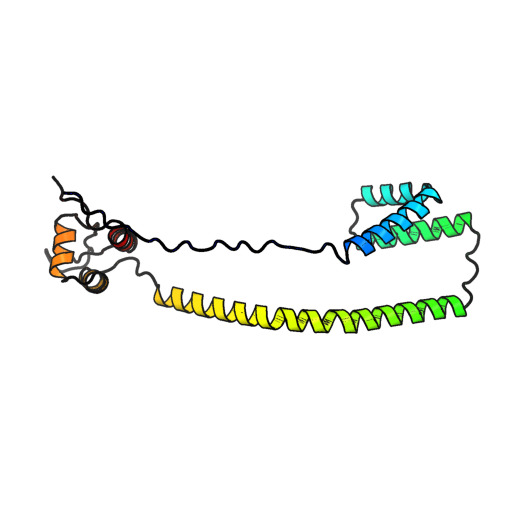.06 93 SER A N 1
ATOM 703 C CA . SER A 1 93 ? 36.368 2.035 -42.891 1.00 76.06 93 SER A CA 1
ATOM 704 C C . SER A 1 93 ? 35.098 1.576 -42.163 1.00 76.06 93 SER A C 1
ATOM 706 O O . SER A 1 93 ? 34.517 2.337 -41.379 1.00 76.06 93 SER A O 1
ATOM 708 N N . ILE A 1 94 ? 34.683 0.322 -42.375 1.00 73.75 94 ILE A N 1
ATOM 709 C CA . ILE A 1 94 ? 33.546 -0.285 -41.673 1.00 73.75 94 ILE A CA 1
ATOM 710 C C . ILE A 1 94 ? 33.876 -0.459 -40.189 1.00 73.75 94 ILE A C 1
ATOM 712 O O . ILE A 1 94 ? 33.103 -0.002 -39.352 1.00 73.75 94 ILE A O 1
ATOM 716 N N . ALA A 1 95 ? 35.035 -1.030 -39.853 1.00 79.94 95 ALA A N 1
ATOM 717 C CA . ALA A 1 95 ? 35.466 -1.230 -38.470 1.00 79.94 95 ALA A CA 1
ATOM 718 C C . ALA A 1 95 ? 35.558 0.096 -37.697 1.00 79.94 95 ALA A C 1
ATOM 720 O O . ALA A 1 95 ? 35.037 0.212 -36.590 1.00 79.94 95 ALA A O 1
ATOM 721 N N . GLU A 1 96 ? 36.130 1.136 -38.307 1.00 86.44 96 GLU A N 1
ATOM 722 C CA . GLU A 1 96 ? 36.175 2.481 -37.723 1.00 86.44 96 GLU A CA 1
ATOM 723 C C . GLU A 1 96 ? 34.776 3.085 -37.539 1.00 86.44 96 GLU A C 1
ATOM 725 O O . GLU A 1 96 ? 34.527 3.823 -36.586 1.00 86.44 96 GLU A O 1
ATOM 730 N N . SER A 1 97 ? 33.844 2.796 -38.448 1.00 80.75 97 SER A N 1
ATOM 731 C CA . SER A 1 97 ? 32.463 3.272 -38.339 1.00 80.75 97 SER A CA 1
ATOM 732 C C . SER A 1 97 ? 31.689 2.548 -37.240 1.00 80.75 97 SER A C 1
ATOM 734 O O . SER A 1 97 ? 30.953 3.207 -36.509 1.00 80.75 97 SER A O 1
ATOM 736 N N . VAL A 1 98 ? 31.898 1.239 -37.074 1.00 84.88 98 VAL A N 1
ATOM 737 C CA . VAL A 1 98 ? 31.327 0.448 -35.974 1.00 84.88 98 VAL A CA 1
ATOM 738 C C . VAL A 1 98 ? 31.866 0.938 -34.632 1.00 84.88 98 VAL A C 1
ATOM 740 O O . VAL A 1 98 ? 31.068 1.283 -33.766 1.00 84.88 98 VAL A O 1
ATOM 743 N N . ALA A 1 99 ? 33.182 1.125 -34.501 1.00 82.88 99 ALA A N 1
ATOM 744 C CA . ALA A 1 99 ? 33.791 1.649 -33.278 1.00 82.88 99 ALA A CA 1
ATOM 745 C C . ALA A 1 99 ? 33.235 3.036 -32.890 1.00 82.88 99 ALA A C 1
ATOM 747 O O . ALA A 1 99 ? 32.966 3.309 -31.722 1.00 82.88 99 ALA A O 1
ATOM 748 N N . ARG A 1 100 ? 32.986 3.916 -33.874 1.00 84.31 100 ARG A N 1
ATOM 749 C CA . ARG A 1 100 ? 32.333 5.220 -33.641 1.00 84.31 100 ARG A CA 1
ATOM 750 C C . ARG A 1 100 ? 30.879 5.092 -33.180 1.00 84.31 100 ARG A C 1
ATOM 752 O O . ARG A 1 100 ? 30.396 5.959 -32.455 1.00 84.31 100 ARG A O 1
ATOM 759 N N . ILE A 1 101 ? 30.155 4.074 -33.640 1.00 75.44 101 ILE A N 1
ATOM 760 C CA . ILE A 1 101 ? 28.773 3.817 -33.215 1.00 75.44 101 ILE A CA 1
ATOM 761 C C . ILE A 1 101 ? 28.763 3.262 -31.790 1.00 75.44 101 ILE A C 1
ATOM 763 O O . ILE A 1 101 ? 27.981 3.742 -30.973 1.00 75.44 101 ILE A O 1
ATOM 767 N N . GLU A 1 102 ? 29.653 2.322 -31.479 1.00 79.31 102 GLU A N 1
ATOM 768 C CA . GLU A 1 102 ? 29.809 1.747 -30.140 1.00 79.31 102 GLU A CA 1
ATOM 769 C C . GLU A 1 102 ? 30.149 2.822 -29.102 1.00 79.31 102 GLU A C 1
ATOM 771 O O . GLU A 1 102 ? 29.469 2.922 -28.083 1.00 79.31 102 GLU A O 1
ATOM 776 N N . ASP A 1 103 ? 31.104 3.705 -29.399 1.00 81.00 103 ASP A N 1
ATOM 777 C CA . ASP A 1 103 ? 31.483 4.808 -28.507 1.00 81.00 103 ASP A CA 1
ATOM 778 C C . ASP A 1 103 ? 30.326 5.805 -28.283 1.00 81.00 103 ASP A C 1
ATOM 780 O O . ASP A 1 103 ? 30.074 6.272 -27.168 1.00 81.00 103 ASP A O 1
ATOM 784 N N . ARG A 1 104 ? 29.528 6.081 -29.326 1.00 76.25 104 ARG A N 1
ATOM 785 C CA . ARG A 1 104 ? 28.317 6.918 -29.219 1.00 76.25 104 ARG A CA 1
ATOM 786 C C . ARG A 1 104 ? 27.193 6.252 -28.429 1.00 76.25 104 ARG A C 1
ATOM 788 O O . ARG A 1 104 ? 26.434 6.956 -27.766 1.00 76.25 104 ARG A O 1
ATOM 795 N N . LEU A 1 105 ? 27.056 4.930 -28.509 1.00 73.19 105 LEU A N 1
ATOM 796 C CA . LEU A 1 105 ? 26.068 4.179 -27.733 1.00 73.19 105 LEU A CA 1
ATOM 797 C C . LEU A 1 105 ? 26.474 4.105 -26.259 1.00 73.19 105 LEU A C 1
ATOM 799 O O . LEU A 1 105 ? 25.645 4.404 -25.401 1.00 73.19 105 LEU A O 1
ATOM 803 N N . ALA A 1 106 ? 27.744 3.812 -25.970 1.00 72.94 106 ALA A N 1
ATOM 804 C CA . ALA A 1 106 ? 28.283 3.780 -24.612 1.00 72.94 106 ALA A CA 1
ATOM 805 C C . ALA A 1 106 ? 28.167 5.151 -23.924 1.00 72.94 106 ALA A C 1
ATOM 807 O O . ALA A 1 106 ? 27.652 5.268 -22.814 1.00 72.94 106 ALA A O 1
ATOM 808 N N . SER A 1 107 ? 28.547 6.227 -24.617 1.00 71.75 107 SER A N 1
ATOM 809 C CA . SER A 1 107 ? 28.444 7.587 -24.069 1.00 71.75 107 SER A CA 1
ATOM 810 C C . SER A 1 107 ? 27.007 8.127 -24.006 1.00 71.75 107 SER A C 1
ATOM 812 O O . SER A 1 107 ? 26.700 8.959 -23.147 1.00 71.75 107 SER A O 1
ATOM 814 N N . GLY A 1 108 ? 26.122 7.669 -24.898 1.00 65.00 108 GLY A N 1
ATOM 815 C CA . GLY A 1 108 ? 24.756 8.171 -25.044 1.00 65.00 108 GLY A CA 1
ATOM 816 C C . GLY A 1 108 ? 23.706 7.488 -24.166 1.00 65.00 108 GLY A C 1
ATOM 817 O O . GLY A 1 108 ? 22.753 8.156 -23.769 1.00 65.00 108 GLY A O 1
ATOM 818 N N . LEU A 1 109 ? 23.842 6.193 -23.854 1.00 57.81 109 LEU A N 1
ATOM 819 C CA . LEU A 1 109 ? 22.839 5.461 -23.063 1.00 57.81 109 LEU A CA 1
ATOM 820 C C . LEU A 1 109 ? 23.099 5.491 -21.553 1.00 57.81 109 LEU A C 1
ATOM 822 O O . LEU A 1 109 ? 22.141 5.516 -20.780 1.00 57.81 109 LEU A O 1
ATOM 826 N N . GLU A 1 110 ? 24.359 5.498 -21.117 1.00 58.94 110 GLU A N 1
ATOM 827 C CA . GLU A 1 110 ? 24.676 5.259 -19.701 1.00 58.94 110 GLU A CA 1
ATOM 828 C C . GLU A 1 110 ? 24.376 6.459 -18.794 1.00 58.94 110 GLU A C 1
ATOM 830 O O . GLU A 1 110 ? 23.931 6.291 -17.660 1.00 58.94 110 GLU A O 1
ATOM 835 N N . ARG A 1 111 ? 24.549 7.686 -19.294 1.00 62.50 111 ARG A N 1
ATOM 836 C CA . ARG A 1 111 ? 24.351 8.905 -18.491 1.00 62.50 111 ARG A CA 1
ATOM 837 C C . ARG A 1 111 ? 22.885 9.323 -18.314 1.00 62.50 111 ARG A C 1
ATOM 839 O O . ARG A 1 111 ? 22.458 9.480 -17.173 1.00 62.50 111 ARG A O 1
ATOM 846 N N . PRO A 1 112 ? 22.069 9.473 -19.375 1.00 69.31 112 PRO A N 1
ATOM 847 C CA . PRO A 1 112 ? 20.726 10.029 -19.214 1.00 69.31 112 PRO A CA 1
ATOM 848 C C . PRO A 1 112 ? 19.763 9.080 -18.493 1.00 69.31 112 PRO A C 1
ATOM 850 O O . PRO A 1 112 ? 18.816 9.537 -17.855 1.00 69.31 112 PRO A O 1
ATOM 853 N N . LEU A 1 113 ? 19.987 7.764 -18.579 1.00 70.38 113 LEU A N 1
ATOM 854 C CA . LEU A 1 113 ? 19.116 6.788 -17.934 1.00 70.38 113 LEU A CA 1
ATOM 855 C C . LEU A 1 113 ? 19.441 6.628 -16.443 1.00 70.38 113 LEU A C 1
ATOM 857 O O . LEU A 1 113 ? 18.520 6.560 -15.632 1.00 70.38 113 LEU A O 1
ATOM 861 N N . GLY A 1 114 ? 20.725 6.639 -16.069 1.00 74.38 114 GLY A N 1
ATOM 862 C CA . GLY A 1 114 ? 21.146 6.606 -14.666 1.00 74.38 114 GLY A CA 1
ATOM 863 C C . GLY A 1 114 ? 20.626 7.810 -13.880 1.00 74.38 114 GLY A C 1
ATOM 864 O O . GLY A 1 114 ? 20.008 7.640 -12.827 1.00 74.38 114 GLY A O 1
ATOM 865 N N . ASP A 1 115 ? 20.766 9.006 -14.456 1.00 81.25 115 ASP A N 1
ATOM 866 C CA . ASP A 1 115 ? 20.289 10.256 -13.854 1.00 81.25 115 ASP A CA 1
ATOM 867 C C . ASP A 1 115 ? 18.757 10.296 -13.714 1.00 81.25 115 ASP A C 1
ATOM 869 O O . ASP A 1 115 ? 18.228 10.885 -12.772 1.00 81.25 115 ASP A O 1
ATOM 873 N N . ALA A 1 116 ? 18.025 9.636 -14.619 1.00 79.81 116 ALA A N 1
ATOM 874 C CA . ALA A 1 116 ? 16.568 9.529 -14.544 1.00 79.81 116 ALA A CA 1
ATOM 875 C C . ALA A 1 116 ? 16.086 8.453 -13.552 1.00 79.81 116 ALA A C 1
ATOM 877 O O . ALA A 1 116 ? 15.022 8.603 -12.948 1.00 79.81 116 ALA A O 1
ATOM 878 N N . ILE A 1 117 ? 16.848 7.370 -13.368 1.00 87.69 117 ILE A N 1
ATOM 879 C CA . ILE A 1 117 ? 16.487 6.250 -12.484 1.00 87.69 117 ILE A CA 1
ATOM 880 C C . ILE A 1 117 ? 16.816 6.557 -11.020 1.00 87.69 117 ILE A C 1
ATOM 882 O O . ILE A 1 117 ? 16.018 6.226 -10.142 1.00 87.69 117 ILE A O 1
ATOM 886 N N . ALA A 1 118 ? 17.939 7.225 -10.743 1.00 87.69 118 ALA A N 1
ATOM 887 C CA . ALA A 1 118 ? 18.361 7.576 -9.386 1.00 87.69 118 ALA A CA 1
ATOM 888 C C . ALA A 1 118 ? 17.255 8.241 -8.527 1.00 87.69 118 ALA A C 1
ATOM 890 O O . ALA A 1 118 ? 16.964 7.726 -7.443 1.00 87.69 118 ALA A O 1
ATOM 891 N N . PRO A 1 119 ? 16.552 9.298 -8.990 1.00 90.56 119 PRO A N 1
ATOM 892 C CA . PRO A 1 119 ? 15.499 9.934 -8.193 1.00 90.56 119 PRO A CA 1
ATOM 893 C C . PRO A 1 119 ? 14.258 9.047 -8.008 1.00 90.56 119 PRO A C 1
ATOM 895 O O . PRO A 1 119 ? 13.523 9.200 -7.030 1.00 90.56 119 PRO A O 1
ATOM 898 N N . LEU A 1 120 ? 13.997 8.109 -8.926 1.00 92.19 120 LEU A N 1
ATOM 899 C CA . LEU A 1 120 ? 12.891 7.158 -8.788 1.00 92.19 120 LEU A CA 1
ATOM 900 C C . LEU A 1 120 ? 13.182 6.122 -7.703 1.00 92.19 120 LEU A C 1
ATOM 902 O O . LEU A 1 120 ? 12.301 5.836 -6.892 1.00 92.19 120 LEU A O 1
ATOM 906 N N . VAL A 1 121 ? 14.411 5.603 -7.660 1.00 95.00 121 VAL A N 1
ATOM 907 C CA . VAL A 1 121 ? 14.856 4.657 -6.627 1.00 95.00 121 VAL A CA 1
ATOM 908 C C . VAL A 1 121 ? 14.806 5.307 -5.245 1.00 95.00 121 VAL A C 1
ATOM 910 O O . VAL A 1 121 ? 14.263 4.720 -4.310 1.00 95.00 121 VAL A O 1
ATOM 913 N N . GLU A 1 122 ? 15.281 6.549 -5.121 1.00 94.06 122 GLU A N 1
ATOM 914 C CA . GLU A 1 122 ? 15.207 7.304 -3.866 1.00 94.06 122 GLU A CA 1
ATOM 915 C C . GLU A 1 122 ? 13.755 7.495 -3.404 1.00 94.06 122 GLU A C 1
ATOM 917 O O . GLU A 1 122 ? 13.407 7.236 -2.248 1.00 94.06 122 GLU A O 1
ATOM 922 N N . ARG A 1 123 ? 12.868 7.894 -4.324 1.00 94.94 123 ARG A N 1
ATOM 923 C CA . ARG A 1 123 ? 11.449 8.080 -4.012 1.00 94.94 123 ARG A CA 1
ATOM 924 C C . ARG A 1 123 ? 10.771 6.775 -3.595 1.00 94.94 123 ARG A C 1
ATOM 926 O O . ARG A 1 123 ? 9.947 6.806 -2.683 1.00 94.94 123 ARG A O 1
ATOM 933 N N . LEU A 1 124 ? 11.096 5.655 -4.240 1.00 96.75 124 LEU A N 1
ATOM 934 C CA . LEU A 1 124 ? 10.572 4.337 -3.874 1.00 96.75 124 LEU A CA 1
ATOM 935 C C . LEU A 1 124 ? 11.027 3.931 -2.473 1.00 96.75 124 LEU A C 1
ATOM 937 O O . LEU A 1 124 ? 10.182 3.606 -1.644 1.00 96.75 124 LEU A O 1
ATOM 941 N N . SER A 1 125 ? 12.320 4.066 -2.177 1.00 95.25 125 SER A N 1
ATOM 942 C CA . SER A 1 125 ? 12.871 3.750 -0.855 1.00 95.25 125 SER A CA 1
ATOM 943 C C . SER A 1 125 ? 12.204 4.568 0.260 1.00 95.25 125 SER A C 1
ATOM 945 O O . SER A 1 125 ? 11.857 4.033 1.315 1.00 95.25 125 SER A O 1
ATOM 947 N N . LYS A 1 126 ? 11.921 5.854 0.008 1.00 95.44 126 LYS A N 1
ATOM 948 C CA . LYS A 1 126 ? 11.172 6.696 0.950 1.00 95.44 126 LYS A CA 1
ATOM 949 C C . LYS A 1 126 ? 9.742 6.193 1.181 1.00 95.44 126 LYS A C 1
ATOM 951 O O . LYS A 1 126 ? 9.304 6.107 2.325 1.00 95.44 126 LYS A O 1
ATOM 956 N N . ILE A 1 127 ? 9.022 5.851 0.110 1.00 96.25 127 ILE A N 1
ATOM 957 C CA . ILE A 1 127 ? 7.645 5.338 0.200 1.00 96.25 127 ILE A CA 1
ATOM 958 C C . ILE A 1 127 ? 7.606 4.013 0.972 1.00 96.25 127 ILE A C 1
ATOM 960 O O . ILE A 1 127 ? 6.727 3.817 1.810 1.00 96.25 127 ILE A O 1
ATOM 964 N N . GLU A 1 128 ? 8.560 3.117 0.725 1.00 96.25 128 GLU A N 1
ATOM 965 C CA . GLU A 1 128 ? 8.681 1.847 1.446 1.00 96.25 128 GLU A CA 1
ATOM 966 C C . GLU A 1 128 ? 8.931 2.060 2.945 1.00 96.25 128 GLU A C 1
ATOM 968 O O . GLU A 1 128 ? 8.316 1.387 3.780 1.00 96.25 128 GLU A O 1
ATOM 973 N N . GLY A 1 129 ? 9.767 3.042 3.301 1.00 93.25 129 GLY A N 1
ATOM 974 C CA . GLY A 1 129 ? 9.995 3.449 4.688 1.00 93.25 129 GLY A 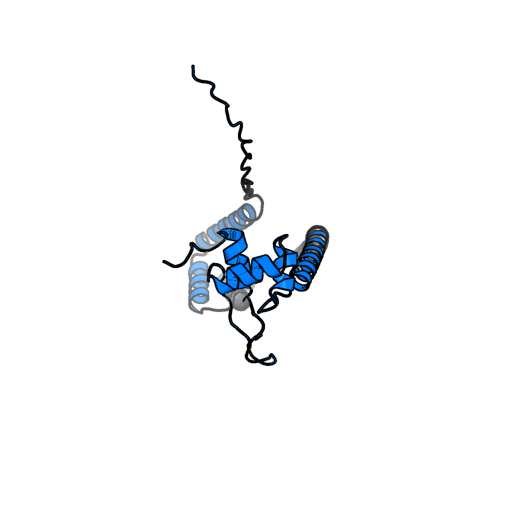CA 1
ATOM 975 C C . GLY A 1 129 ? 8.725 3.960 5.374 1.00 93.25 129 GLY A C 1
ATOM 976 O O . GLY A 1 129 ? 8.372 3.485 6.457 1.00 93.25 129 GLY A O 1
ATOM 977 N N . ASP A 1 130 ? 7.990 4.864 4.722 1.00 91.44 130 ASP A N 1
ATOM 978 C CA . ASP A 1 130 ? 6.739 5.421 5.249 1.00 91.44 130 ASP A CA 1
ATOM 979 C C . ASP A 1 130 ? 5.664 4.332 5.431 1.00 91.44 130 ASP A C 1
ATOM 981 O O . ASP A 1 130 ? 4.989 4.272 6.464 1.00 91.44 130 AS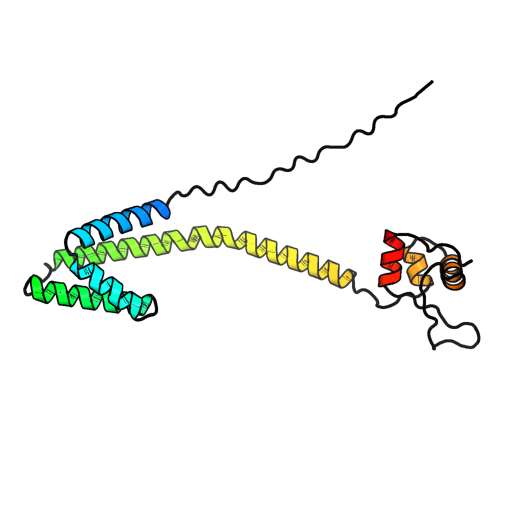P A O 1
ATOM 985 N N . LEU A 1 131 ? 5.526 3.414 4.466 1.00 86.94 131 LEU A N 1
ATOM 986 C CA . LEU A 1 131 ? 4.602 2.278 4.560 1.00 86.94 131 LEU A CA 1
ATOM 987 C C . LEU A 1 131 ? 4.984 1.312 5.687 1.00 86.94 131 LEU A C 1
ATOM 989 O O . LEU A 1 131 ? 4.110 0.823 6.409 1.00 86.94 131 LEU A O 1
ATOM 993 N N . THR A 1 132 ? 6.277 1.062 5.878 1.00 86.75 132 THR A N 1
ATOM 994 C CA . THR A 1 132 ? 6.771 0.226 6.979 1.00 86.75 132 THR A CA 1
ATOM 995 C C . THR A 1 132 ? 6.471 0.873 8.332 1.00 86.75 132 THR A C 1
ATOM 997 O O . THR A 1 132 ? 5.960 0.214 9.235 1.00 86.75 132 THR A O 1
ATOM 1000 N N . ALA A 1 133 ? 6.684 2.183 8.470 1.00 81.94 133 ALA A N 1
ATOM 1001 C CA . ALA A 1 133 ? 6.351 2.908 9.694 1.00 81.94 133 ALA A CA 1
ATOM 1002 C C . ALA A 1 133 ? 4.840 2.880 9.988 1.00 81.94 133 ALA A C 1
ATOM 1004 O O . ALA A 1 133 ? 4.427 2.638 11.124 1.00 81.94 133 ALA A O 1
ATOM 1005 N N . LEU A 1 134 ? 3.997 3.062 8.966 1.00 81.50 134 LEU A N 1
ATOM 1006 C CA . LEU A 1 134 ? 2.539 3.011 9.112 1.00 81.50 134 LEU A CA 1
ATOM 1007 C C . LEU A 1 134 ? 2.026 1.611 9.461 1.00 81.50 134 LEU A C 1
ATOM 1009 O O . LEU A 1 134 ? 1.079 1.487 10.240 1.00 81.50 134 LEU A O 1
ATOM 1013 N N . THR A 1 135 ? 2.629 0.558 8.913 1.00 78.06 135 THR A N 1
ATOM 1014 C CA . THR A 1 135 ? 2.265 -0.826 9.253 1.00 78.06 135 THR A CA 1
ATOM 1015 C C . THR A 1 135 ? 2.739 -1.209 10.653 1.00 78.06 135 THR A C 1
ATOM 1017 O O . THR A 1 135 ? 1.964 -1.803 11.395 1.00 78.06 135 THR A O 1
ATOM 1020 N N . GLN A 1 136 ? 3.935 -0.786 11.077 1.00 73.25 136 GLN A N 1
ATOM 1021 C CA . GLN A 1 136 ? 4.420 -0.982 12.450 1.00 73.25 136 GLN A CA 1
ATOM 1022 C C . GLN A 1 136 ? 3.567 -0.234 13.485 1.00 73.25 136 GLN A C 1
ATOM 1024 O O . GLN A 1 136 ? 3.228 -0.791 14.529 1.00 73.25 136 GLN A O 1
ATOM 1029 N N . GLN A 1 137 ? 3.142 0.998 13.185 1.00 64.56 137 GLN A N 1
ATOM 1030 C CA . GLN A 1 137 ? 2.184 1.735 14.023 1.00 64.56 137 GLN A CA 1
ATOM 1031 C C . GLN A 1 137 ? 0.802 1.065 14.066 1.00 64.56 137 GLN A C 1
ATOM 1033 O O . GLN A 1 137 ? 0.068 1.209 15.044 1.00 64.56 137 GLN A O 1
ATOM 1038 N N . ARG A 1 138 ? 0.442 0.324 13.013 1.00 58.56 138 ARG A N 1
ATOM 1039 C CA . ARG A 1 138 ? -0.804 -0.438 12.886 1.00 58.56 138 ARG A CA 1
ATOM 1040 C C . ARG A 1 138 ? -0.603 -1.935 13.109 1.00 58.56 138 ARG A C 1
ATOM 1042 O O . ARG A 1 138 ? -1.322 -2.714 12.488 1.00 58.56 138 ARG A O 1
ATOM 1049 N N . ALA A 1 139 ? 0.303 -2.355 13.995 1.00 57.59 139 ALA A N 1
ATOM 1050 C CA . ALA A 1 139 ? 0.267 -3.718 14.522 1.00 57.59 139 ALA A CA 1
ATOM 1051 C C . ALA A 1 139 ? -1.105 -3.932 15.190 1.00 57.59 139 ALA A C 1
ATOM 1053 O O . ALA A 1 139 ? -1.341 -3.570 16.346 1.00 57.59 139 ALA A O 1
ATOM 1054 N N . ALA A 1 140 ? -2.061 -4.400 14.390 1.00 65.88 140 ALA A N 1
ATOM 1055 C CA . ALA A 1 140 ? -3.451 -4.543 14.749 1.00 65.88 140 ALA A CA 1
ATOM 1056 C C . ALA A 1 140 ? -3.511 -5.673 15.762 1.00 65.88 140 ALA A C 1
ATOM 1058 O O . ALA A 1 140 ? -3.344 -6.840 15.431 1.00 65.88 140 ALA A O 1
ATOM 1059 N N . LYS A 1 141 ? -3.683 -5.307 17.029 1.00 78.19 141 LYS A N 1
ATOM 1060 C CA . LYS A 1 141 ? -3.927 -6.277 18.085 1.00 78.19 141 LYS A CA 1
ATOM 1061 C C . LYS A 1 141 ? -5.198 -7.045 17.718 1.00 78.19 141 LYS A C 1
ATOM 1063 O O . LYS A 1 141 ? -6.238 -6.415 17.544 1.00 78.19 141 LYS A O 1
ATOM 1068 N N . ASP A 1 142 ? -5.127 -8.374 17.648 1.00 85.75 142 ASP A N 1
ATOM 1069 C CA . ASP A 1 142 ? -6.268 -9.222 17.255 1.00 85.75 142 ASP A CA 1
ATOM 1070 C C . ASP A 1 142 ? -7.517 -8.954 18.104 1.00 85.75 142 ASP A C 1
ATOM 1072 O O . ASP A 1 142 ? -8.653 -9.035 17.630 1.00 85.75 142 ASP A O 1
ATOM 1076 N N . SER A 1 143 ? -7.313 -8.601 19.377 1.00 89.44 143 SER A N 1
ATOM 1077 C CA . SER A 1 143 ? -8.390 -8.190 20.267 1.00 89.44 143 SER A CA 1
ATOM 1078 C C . SER A 1 143 ? -7.975 -7.137 21.291 1.00 89.44 143 SER A C 1
ATOM 1080 O O . SER A 1 143 ? -6.883 -7.177 21.861 1.00 89.44 143 SER A O 1
ATOM 1082 N N . TYR A 1 144 ? -8.898 -6.229 21.577 1.00 92.62 144 TYR A N 1
ATOM 1083 C CA . TYR A 1 144 ? -8.746 -5.117 22.504 1.00 92.62 144 TYR A CA 1
ATOM 1084 C C . TYR A 1 144 ? -9.547 -5.354 23.785 1.00 92.62 144 TYR A C 1
ATOM 1086 O O . TYR A 1 144 ? -10.596 -6.002 23.768 1.00 92.62 144 TYR A O 1
ATOM 1094 N N . SER A 1 145 ? -9.069 -4.809 24.902 1.00 93.31 145 SER A N 1
ATOM 1095 C CA . SER A 1 145 ? -9.866 -4.697 26.127 1.00 93.31 145 SER A CA 1
ATOM 1096 C C . SER A 1 145 ? -10.889 -3.558 26.015 1.00 93.31 145 SER A C 1
ATOM 1098 O O . SER A 1 145 ? -10.789 -2.686 25.147 1.00 93.31 145 SER A O 1
ATOM 1100 N N . THR A 1 146 ? -11.872 -3.522 26.918 1.00 94.56 146 THR A N 1
ATOM 1101 C CA . THR A 1 146 ? -12.849 -2.418 26.968 1.00 94.56 146 THR A CA 1
ATOM 1102 C C . THR A 1 146 ? -12.191 -1.069 27.249 1.00 94.56 146 THR A C 1
ATOM 1104 O O . THR A 1 146 ? -12.623 -0.064 26.691 1.00 94.56 146 THR A O 1
ATOM 1107 N N . GLU A 1 147 ? -11.109 -1.048 28.028 1.00 94.19 147 GLU A N 1
ATOM 1108 C CA . GLU A 1 147 ? -10.332 0.158 28.328 1.00 94.19 147 GLU A CA 1
ATOM 1109 C C . GLU A 1 147 ? -9.579 0.681 27.096 1.00 94.19 147 GLU A C 1
ATOM 1111 O O . GLU A 1 147 ? -9.556 1.883 26.827 1.00 94.19 147 GLU A O 1
ATOM 1116 N N . GLU A 1 148 ? -8.973 -0.216 26.316 1.00 92.94 148 GLU A N 1
ATOM 1117 C CA . GLU A 1 148 ? -8.305 0.145 25.064 1.00 92.94 148 GLU A CA 1
ATOM 1118 C C . GLU A 1 148 ? -9.304 0.719 24.061 1.00 92.94 148 GLU A C 1
ATOM 1120 O O . GLU A 1 148 ? -9.077 1.797 23.510 1.00 92.94 148 GLU A O 1
ATOM 1125 N N . VAL A 1 149 ? -10.444 0.048 23.873 1.00 94.50 149 VAL A N 1
ATOM 1126 C CA . VAL A 1 149 ? -11.504 0.545 22.990 1.00 94.50 149 VAL A CA 1
ATOM 1127 C C . VAL A 1 149 ? -12.040 1.884 23.483 1.00 94.50 149 VAL A C 1
ATOM 1129 O O . VAL A 1 149 ? -12.194 2.792 22.674 1.00 94.50 149 VAL A O 1
ATOM 1132 N N . ALA A 1 150 ? -12.249 2.055 24.789 1.00 95.94 150 ALA A N 1
ATOM 1133 C CA . ALA A 1 150 ? -12.698 3.310 25.388 1.00 95.94 150 ALA A CA 1
ATOM 1134 C C . ALA A 1 150 ? -11.774 4.488 25.044 1.00 95.94 150 ALA A C 1
ATOM 1136 O O . ALA A 1 150 ? -12.258 5.534 24.599 1.00 95.94 150 ALA A O 1
ATOM 1137 N N . ARG A 1 151 ? -10.450 4.291 25.144 1.00 94.12 151 ARG A N 1
ATOM 1138 C CA . ARG A 1 151 ? -9.452 5.284 24.715 1.00 94.12 151 ARG A CA 1
ATOM 1139 C C . ARG A 1 151 ? -9.543 5.580 23.220 1.00 94.12 151 ARG A C 1
ATOM 1141 O O . ARG A 1 151 ? -9.490 6.740 22.827 1.00 94.12 151 ARG A O 1
ATOM 1148 N N . ILE A 1 152 ? -9.723 4.550 22.397 1.00 92.06 152 ILE A N 1
ATOM 1149 C CA . ILE A 1 152 ? -9.795 4.686 20.938 1.00 92.06 152 ILE A CA 1
ATOM 1150 C C . ILE A 1 152 ? -11.054 5.444 20.482 1.00 92.06 152 ILE A C 1
ATOM 1152 O O . ILE A 1 152 ? -10.990 6.204 19.517 1.00 92.06 152 ILE A O 1
ATOM 1156 N N . VAL A 1 153 ? -12.197 5.230 21.138 1.00 93.38 153 VAL A N 1
ATOM 1157 C CA . VAL A 1 153 ? -13.496 5.801 20.728 1.00 93.38 153 VAL A CA 1
ATOM 1158 C C . VAL A 1 153 ? -13.875 7.077 21.489 1.00 93.38 153 VAL A C 1
ATOM 1160 O O . VAL A 1 153 ? -14.932 7.648 21.224 1.00 93.38 153 VAL A O 1
ATOM 1163 N N . GLY A 1 154 ? -13.050 7.519 22.445 1.00 94.81 154 GLY A N 1
ATOM 1164 C CA . GLY A 1 154 ? -13.303 8.719 23.249 1.00 94.81 154 GLY A CA 1
ATOM 1165 C C . GLY A 1 154 ? -14.496 8.570 24.201 1.00 94.81 154 GLY A C 1
ATOM 1166 O O . GLY A 1 154 ? -15.322 9.478 24.330 1.00 94.81 154 GLY A O 1
ATOM 1167 N N . ARG A 1 155 ? -14.634 7.401 24.837 1.00 96.12 155 ARG A N 1
ATOM 1168 C CA . ARG A 1 155 ? -15.696 7.093 25.814 1.00 96.12 155 ARG A CA 1
ATOM 1169 C C . ARG A 1 155 ? -15.102 6.523 27.0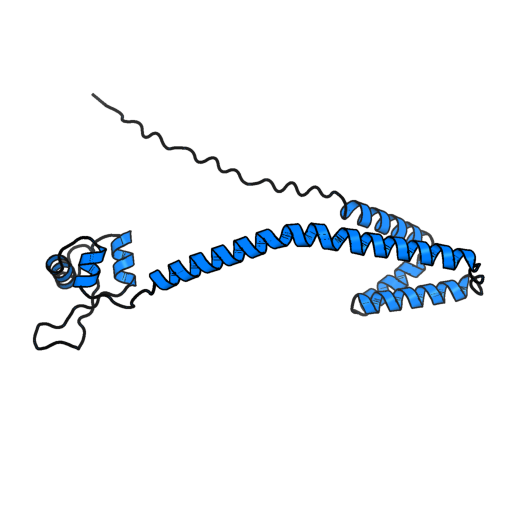96 1.00 96.12 155 ARG A C 1
ATOM 1171 O O . ARG A 1 155 ? -13.915 6.233 27.162 1.00 96.12 155 ARG A O 1
ATOM 1178 N N . SER A 1 156 ? -15.929 6.366 28.127 1.00 96.56 156 SER A N 1
ATOM 1179 C CA . SER A 1 156 ? -15.512 5.705 29.367 1.00 96.56 156 SER A CA 1
ATOM 1180 C C . SER A 1 156 ? -15.522 4.180 29.220 1.00 96.56 156 SER A C 1
ATOM 1182 O O . SER A 1 156 ? -16.378 3.625 28.527 1.00 96.56 156 SER A O 1
ATOM 1184 N N . ASP A 1 157 ? -14.616 3.494 29.926 1.00 95.69 157 ASP A N 1
ATOM 1185 C CA . ASP A 1 157 ? -14.558 2.020 29.986 1.00 95.69 157 ASP A CA 1
ATOM 1186 C C . ASP A 1 157 ? -15.910 1.408 30.392 1.00 95.69 157 ASP A C 1
ATOM 1188 O O . ASP A 1 157 ? -16.377 0.438 29.795 1.00 95.69 157 ASP A O 1
ATOM 1192 N N . TYR A 1 158 ? -16.601 2.041 31.346 1.00 95.25 158 TYR A N 1
ATOM 1193 C CA . TYR A 1 158 ? -17.947 1.644 31.761 1.00 95.25 158 TYR A CA 1
ATOM 1194 C C . TYR A 1 158 ? -18.941 1.638 30.591 1.00 95.25 158 TYR A C 1
ATOM 1196 O O . TYR A 1 158 ? -19.670 0.666 30.414 1.00 95.25 158 TYR A O 1
ATOM 1204 N N . THR A 1 159 ? -18.930 2.679 29.754 1.00 96.31 159 THR A N 1
ATOM 1205 C CA . THR A 1 159 ? -19.839 2.794 28.602 1.00 96.31 159 THR A CA 1
ATOM 1206 C C . THR A 1 159 ? -19.599 1.678 27.587 1.00 96.31 159 THR A C 1
ATOM 1208 O O . THR A 1 159 ? -20.545 1.047 27.120 1.00 96.31 159 THR A O 1
ATOM 1211 N N . VAL A 1 160 ? -18.333 1.386 27.280 1.00 96.31 160 VAL A N 1
ATOM 1212 C CA . VAL A 1 160 ? -17.971 0.303 26.352 1.00 96.31 160 VAL A CA 1
ATOM 1213 C C . VAL A 1 160 ? -18.355 -1.063 26.929 1.00 96.31 160 VAL A C 1
ATOM 1215 O O . VAL A 1 160 ? -18.865 -1.924 26.210 1.00 96.31 160 VAL A O 1
ATOM 1218 N N . ARG A 1 161 ? -18.183 -1.260 28.242 1.00 94.56 161 ARG A N 1
ATOM 1219 C CA . ARG A 1 161 ? -18.617 -2.479 28.937 1.00 94.56 161 ARG A CA 1
ATOM 1220 C C . ARG A 1 161 ? -20.135 -2.665 28.879 1.00 94.56 161 ARG A C 1
ATOM 1222 O O . ARG A 1 161 ? -20.584 -3.790 28.661 1.00 94.56 161 ARG A O 1
ATOM 1229 N N . GLU A 1 162 ? -20.912 -1.595 29.032 1.00 96.44 162 GLU A N 1
ATOM 1230 C CA . GLU A 1 162 ? -22.370 -1.630 28.855 1.00 96.44 162 GLU A CA 1
ATOM 1231 C C . GLU A 1 162 ? -22.749 -1.989 27.414 1.00 96.44 162 GLU A C 1
ATOM 1233 O O . GLU A 1 162 ? -23.614 -2.835 27.203 1.00 96.44 162 GLU A O 1
ATOM 1238 N N . TRP A 1 163 ? -22.059 -1.447 26.406 1.00 96.31 163 TRP A N 1
ATOM 1239 C CA . TRP A 1 163 ? -22.301 -1.831 25.010 1.00 96.31 163 TRP A CA 1
ATOM 1240 C C . TRP A 1 163 ? -22.067 -3.321 24.759 1.00 96.31 163 TRP A C 1
ATOM 1242 O O . TRP A 1 163 ? -22.873 -3.950 24.075 1.00 96.31 163 TRP A O 1
ATOM 1252 N N . CYS A 1 164 ? -21.018 -3.897 25.349 1.00 95.06 164 CYS A N 1
ATOM 1253 C CA . CYS A 1 164 ? -20.760 -5.335 25.270 1.00 95.06 164 CYS A CA 1
ATOM 1254 C C . CYS A 1 164 ? -21.854 -6.145 25.986 1.00 95.06 164 CYS A C 1
ATOM 1256 O O . CYS A 1 164 ? -22.321 -7.153 25.463 1.00 95.06 164 CYS A O 1
ATOM 1258 N N . ARG A 1 165 ? -22.301 -5.697 27.170 1.00 92.69 165 ARG A N 1
ATOM 1259 C CA . ARG A 1 165 ? -23.371 -6.359 27.940 1.00 92.69 165 ARG A CA 1
ATOM 1260 C C . ARG A 1 165 ? -24.702 -6.381 27.196 1.00 92.69 165 ARG A C 1
ATOM 1262 O O . ARG A 1 165 ? -25.353 -7.419 27.188 1.00 92.69 165 ARG A O 1
ATOM 1269 N N . TYR A 1 166 ? -25.078 -5.274 26.558 1.00 94.56 166 TYR A N 1
ATOM 1270 C CA . TYR A 1 166 ? -26.304 -5.178 25.762 1.00 94.56 166 TYR A CA 1
ATOM 1271 C C . TYR A 1 166 ? -26.151 -5.730 24.337 1.00 94.56 166 TYR A C 1
ATOM 1273 O O . TYR A 1 166 ? -27.053 -5.551 23.527 1.00 94.56 166 TYR A O 1
ATOM 1281 N N . GLY A 1 167 ? -25.015 -6.344 23.986 1.00 93.75 167 GLY A N 1
ATOM 1282 C CA . GLY A 1 167 ? -24.785 -6.890 22.643 1.00 93.75 167 GLY A CA 1
ATOM 1283 C C . GLY A 1 167 ? -24.738 -5.834 21.532 1.00 93.75 167 GLY A C 1
ATOM 1284 O O . GLY A 1 167 ? -24.827 -6.171 20.355 1.00 93.75 167 GLY A O 1
ATOM 1285 N N . ARG A 1 168 ? -24.576 -4.554 21.889 1.00 95.69 168 ARG A N 1
ATOM 1286 C CA . ARG A 1 168 ? -24.449 -3.445 20.930 1.00 95.69 168 ARG A CA 1
ATOM 1287 C C . ARG A 1 168 ? -23.082 -3.405 20.248 1.00 95.69 168 ARG A C 1
ATOM 1289 O O . ARG A 1 168 ? -22.905 -2.712 19.246 1.00 95.69 168 ARG A O 1
ATOM 1296 N N . LEU A 1 169 ? -22.127 -4.121 20.830 1.00 95.94 169 LEU A N 1
ATOM 1297 C CA . LEU A 1 169 ? -20.783 -4.324 20.328 1.00 95.94 169 LEU A CA 1
ATOM 1298 C C . LEU A 1 169 ? -20.427 -5.806 20.500 1.00 95.94 169 LEU A C 1
ATOM 1300 O O . LEU A 1 169 ? -20.593 -6.357 21.593 1.00 95.94 169 LEU A O 1
ATOM 1304 N N . ARG A 1 170 ? -19.977 -6.465 19.429 1.00 95.38 170 ARG A N 1
ATOM 1305 C CA . ARG A 1 170 ? -19.638 -7.896 19.446 1.00 95.38 170 ARG A CA 1
ATOM 1306 C C . ARG A 1 170 ? -18.355 -8.120 20.246 1.00 95.38 170 ARG A C 1
ATOM 1308 O O . ARG A 1 170 ? -17.268 -7.749 19.821 1.00 95.38 170 ARG A O 1
ATOM 1315 N N . ALA A 1 171 ? -18.470 -8.752 21.406 1.00 95.12 171 ALA A N 1
ATOM 1316 C CA . ALA A 1 171 ? -17.334 -9.031 22.276 1.00 95.12 171 ALA A CA 1
ATOM 1317 C C . ALA A 1 171 ? -17.414 -10.450 22.842 1.00 95.12 171 ALA A C 1
ATOM 1319 O O . ALA A 1 171 ? -18.498 -10.992 23.059 1.00 95.12 171 ALA A O 1
ATOM 1320 N N . VAL A 1 172 ? -16.255 -11.040 23.120 1.00 93.19 172 VAL A N 1
ATOM 1321 C CA . VAL A 1 172 ? -16.128 -12.373 23.716 1.00 93.19 172 VAL A CA 1
ATOM 1322 C C . VAL A 1 172 ? -15.574 -12.226 25.127 1.00 93.19 172 VAL A C 1
ATOM 1324 O O . VAL A 1 172 ? -14.589 -11.522 25.340 1.00 93.19 172 VAL A O 1
ATOM 1327 N N . LYS A 1 173 ? -16.180 -12.892 26.114 1.00 91.81 173 LYS A N 1
ATOM 1328 C CA . LYS A 1 173 ? -15.597 -12.973 27.460 1.00 91.81 173 LYS A CA 1
ATOM 1329 C C . LYS A 1 173 ? -14.405 -13.925 27.442 1.00 91.81 173 LYS A C 1
ATOM 1331 O O . LYS A 1 173 ? -14.549 -15.080 27.042 1.00 91.81 173 LYS A O 1
ATOM 1336 N N . ARG A 1 174 ? -13.235 -13.466 27.885 1.00 87.12 174 ARG A N 1
ATOM 1337 C CA . ARG A 1 174 ? -12.063 -14.338 28.019 1.00 87.12 174 ARG A CA 1
ATOM 1338 C C . ARG A 1 174 ? -12.296 -15.358 29.128 1.00 87.12 174 ARG A C 1
ATOM 1340 O O . ARG A 1 174 ? -12.944 -15.075 30.131 1.00 87.12 174 ARG A O 1
ATOM 1347 N N . LYS A 1 175 ? -11.707 -16.545 28.963 1.00 77.12 175 LYS A N 1
ATOM 1348 C CA . LYS A 1 175 ? -11.697 -17.589 30.001 1.00 77.12 175 LYS A CA 1
ATOM 1349 C C . LYS A 1 175 ? -10.813 -17.224 31.205 1.00 77.12 175 LYS A C 1
ATOM 1351 O O . LYS A 1 175 ? -10.870 -17.908 32.220 1.00 77.12 175 LYS A O 1
ATOM 1356 N N . CYS A 1 176 ? -10.007 -16.165 31.104 1.00 69.31 176 CYS A N 1
ATOM 1357 C CA . CYS A 1 176 ? -9.208 -15.633 32.203 1.00 69.31 176 CYS A CA 1
ATOM 1358 C C . CYS A 1 176 ? -9.981 -14.555 32.988 1.00 69.31 176 CYS A C 1
ATOM 1360 O O . CYS A 1 176 ? -10.583 -13.654 32.404 1.00 69.31 176 CYS A O 1
ATOM 1362 N N . GLY A 1 177 ? -9.957 -14.664 34.319 1.00 62.50 177 GLY A N 1
ATOM 1363 C CA . GLY A 1 177 ? -10.609 -13.749 35.263 1.00 62.50 177 GLY A CA 1
ATOM 1364 C C . GLY A 1 177 ? -11.063 -14.484 36.531 1.00 62.50 177 GLY A C 1
ATOM 1365 O O . GLY A 1 177 ? -11.354 -15.678 36.487 1.00 62.50 177 GLY A O 1
ATOM 1366 N N . ARG A 1 178 ? -11.109 -13.804 37.685 1.00 60.94 178 ARG A N 1
ATOM 1367 C CA . ARG A 1 178 ? -11.654 -14.388 38.927 1.00 60.94 178 ARG A CA 1
ATOM 1368 C C . ARG A 1 178 ? -13.169 -14.150 39.002 1.00 60.94 178 ARG A C 1
ATOM 1370 O O . ARG A 1 178 ? -13.626 -13.010 39.033 1.00 60.94 178 ARG A O 1
ATOM 1377 N N . GLY A 1 179 ? -13.948 -15.230 39.088 1.00 65.62 179 GLY A N 1
ATOM 1378 C CA . GLY A 1 179 ? -15.388 -15.191 39.375 1.00 65.62 179 GLY A CA 1
ATOM 1379 C C . GLY A 1 179 ? -16.266 -14.668 38.229 1.00 65.62 179 GLY A C 1
ATOM 1380 O O . GLY A 1 179 ? -16.019 -14.937 37.059 1.00 65.62 179 GLY A O 1
ATOM 1381 N N . ARG A 1 180 ? -17.329 -13.919 38.564 1.00 57.28 180 ARG A N 1
ATOM 1382 C CA . ARG A 1 180 ? -18.328 -13.386 37.605 1.00 57.28 180 ARG A CA 1
ATOM 1383 C C . ARG A 1 180 ? -17.799 -12.256 36.702 1.00 57.28 180 ARG A C 1
ATOM 1385 O O . ARG A 1 180 ? -18.520 -11.792 35.819 1.00 57.28 180 ARG A O 1
ATOM 1392 N N . SER A 1 181 ? -16.551 -11.842 36.905 1.00 59.94 181 SER A N 1
ATOM 1393 C CA . SER A 1 181 ? -15.910 -10.690 36.265 1.00 59.94 181 SER A CA 1
ATOM 1394 C C . SER A 1 181 ? -14.947 -11.107 35.151 1.00 59.94 181 SER A C 1
ATOM 1396 O O . SER A 1 181 ? -13.818 -10.631 35.099 1.00 59.94 181 SER A O 1
ATOM 1398 N N . ALA A 1 182 ? -15.362 -12.022 34.273 1.00 76.12 182 ALA A N 1
ATOM 1399 C CA . ALA A 1 182 ? -14.580 -12.336 33.079 1.00 76.12 182 ALA A CA 1
ATOM 1400 C C . ALA A 1 182 ? -14.413 -11.080 32.206 1.00 76.12 182 ALA A C 1
ATOM 1402 O O . ALA A 1 182 ? -15.383 -10.352 31.961 1.00 76.12 182 ALA A O 1
ATOM 1403 N N . GLU A 1 183 ? -13.186 -10.828 31.754 1.00 87.00 183 GLU A N 1
ATOM 1404 C CA . GLU A 1 183 ? -12.850 -9.652 30.953 1.00 87.00 183 GLU A CA 1
ATOM 1405 C C . GLU A 1 183 ? -13.420 -9.765 29.537 1.00 87.00 183 GLU A C 1
ATOM 1407 O O . GLU A 1 183 ? -13.417 -10.836 28.926 1.00 87.00 183 GLU A O 1
ATOM 1412 N N . TRP A 1 184 ? -13.902 -8.647 29.000 1.00 92.56 184 TRP A N 1
ATOM 1413 C CA . TRP A 1 184 ? -14.359 -8.568 27.617 1.00 92.56 184 TRP A CA 1
ATOM 1414 C C . TRP A 1 184 ? -13.173 -8.383 26.667 1.00 92.56 184 TRP A C 1
ATOM 1416 O O . TRP A 1 184 ? -12.295 -7.555 26.905 1.00 92.56 184 TRP A O 1
ATOM 1426 N N . SER A 1 185 ? -13.195 -9.133 25.571 1.00 93.94 185 SER A N 1
ATOM 1427 C CA . SER A 1 185 ? -12.253 -9.066 24.458 1.00 93.94 185 SER A CA 1
ATOM 1428 C C . SER A 1 185 ? -13.021 -8.685 23.199 1.00 93.94 185 SER A C 1
ATOM 1430 O O . SER A 1 185 ? -13.933 -9.403 22.787 1.00 93.94 185 SER A O 1
ATOM 1432 N N . ILE A 1 186 ? -12.669 -7.556 22.600 1.00 95.12 186 ILE A N 1
ATOM 1433 C CA . ILE A 1 186 ? -13.326 -7.006 21.414 1.00 95.12 186 ILE A CA 1
ATOM 1434 C C . ILE A 1 186 ? -12.400 -7.255 20.220 1.00 95.12 186 ILE A C 1
ATOM 1436 O O . ILE A 1 186 ? -11.280 -6.745 20.239 1.00 95.12 186 ILE A O 1
ATOM 1440 N N . PRO A 1 187 ? -12.799 -8.038 19.205 1.00 94.75 187 PRO A N 1
ATOM 1441 C CA . PRO A 1 187 ? -11.944 -8.298 18.052 1.00 94.75 187 PRO A CA 1
ATOM 1442 C C . PRO A 1 187 ? -11.701 -7.017 17.244 1.00 94.75 187 PRO A C 1
ATOM 1444 O O . PRO A 1 187 ? -12.561 -6.134 17.191 1.00 94.75 187 PRO A O 1
ATOM 1447 N N . HIS A 1 188 ? -10.539 -6.918 16.595 1.00 92.12 188 HIS A N 1
ATOM 1448 C CA . HIS A 1 188 ? -10.186 -5.752 15.777 1.00 92.12 188 HIS A CA 1
ATOM 1449 C C . HIS A 1 188 ? -11.237 -5.444 14.701 1.00 92.12 188 HIS A C 1
ATOM 1451 O O . HIS A 1 188 ? -11.619 -4.289 14.516 1.00 92.12 188 HIS A O 1
ATOM 1457 N N . GLU A 1 189 ? -11.759 -6.480 14.044 1.00 93.12 189 GLU A N 1
ATOM 1458 C CA . GLU A 1 189 ? -12.799 -6.357 13.018 1.00 93.12 189 GLU A CA 1
ATOM 1459 C C . GLU A 1 189 ? -14.063 -5.667 13.544 1.00 93.12 189 GLU A C 1
ATOM 1461 O O . GLU A 1 189 ? -14.634 -4.816 12.864 1.00 93.12 189 GLU A O 1
ATOM 1466 N N . GLU A 1 190 ? -14.468 -5.958 14.785 1.00 95.69 190 GLU A N 1
ATOM 1467 C CA . GLU A 1 190 ? -15.633 -5.313 15.393 1.00 95.69 190 GLU A CA 1
ATOM 1468 C C . GLU A 1 190 ? -15.373 -3.832 15.683 1.00 95.69 190 GLU A C 1
ATOM 1470 O O . GLU A 1 190 ? -16.260 -3.000 15.495 1.00 95.69 190 GLU A O 1
ATOM 1475 N N . LEU A 1 191 ? -14.162 -3.479 16.120 1.00 93.69 191 LEU A N 1
ATOM 1476 C CA . LEU A 1 191 ? -13.791 -2.081 16.329 1.00 93.69 191 LEU A CA 1
ATOM 1477 C C . LEU A 1 191 ? -13.820 -1.296 15.008 1.00 93.69 191 LEU A C 1
ATOM 1479 O O . LEU A 1 191 ? -14.277 -0.150 14.978 1.00 93.69 191 LEU A O 1
ATOM 1483 N N . MET A 1 192 ? -13.366 -1.914 13.915 1.00 92.56 192 MET A N 1
ATOM 1484 C CA . MET A 1 192 ? -13.431 -1.324 12.576 1.00 92.56 192 MET A CA 1
ATOM 1485 C C . MET A 1 192 ? -14.877 -1.193 12.085 1.00 92.56 192 MET A C 1
ATOM 1487 O O . MET A 1 192 ? -15.254 -0.123 11.608 1.00 92.56 192 MET A O 1
ATOM 1491 N N . ARG A 1 193 ? -15.719 -2.213 12.295 1.00 94.94 193 ARG A N 1
ATOM 1492 C CA . ARG A 1 193 ? -17.163 -2.140 12.023 1.00 94.94 193 ARG A CA 1
ATOM 1493 C C . ARG A 1 193 ? -17.814 -0.991 12.791 1.00 94.94 193 ARG A C 1
ATOM 1495 O O . ARG A 1 193 ? -18.498 -0.168 12.193 1.00 94.94 193 ARG A O 1
ATOM 1502 N N . TYR A 1 194 ? -17.559 -0.884 14.096 1.00 95.50 194 TYR A N 1
ATOM 1503 C CA . TYR A 1 194 ? -18.084 0.200 14.929 1.00 95.50 194 TYR A CA 1
ATOM 1504 C C . TYR A 1 194 ? -17.684 1.586 14.405 1.00 95.50 194 TYR A C 1
ATOM 1506 O O . TYR A 1 194 ? -18.505 2.499 14.420 1.00 95.50 194 TYR A O 1
ATOM 1514 N N . ARG A 1 195 ? -16.449 1.766 13.923 1.00 91.75 195 ARG A N 1
ATOM 1515 C CA . ARG A 1 195 ? -16.008 3.050 13.351 1.00 91.75 195 ARG A CA 1
ATOM 1516 C C . ARG A 1 195 ? -16.758 3.419 12.073 1.00 91.75 195 ARG A C 1
ATOM 1518 O O . ARG A 1 195 ? -16.994 4.601 11.849 1.00 91.75 195 ARG A O 1
ATOM 1525 N N . ASN A 1 196 ? -17.122 2.425 11.270 1.00 94.00 196 ASN A N 1
ATOM 1526 C CA . ASN A 1 196 ? -17.790 2.636 9.989 1.00 94.00 196 ASN A CA 1
ATOM 1527 C C . ASN A 1 196 ? -19.315 2.772 10.136 1.00 94.00 196 ASN A C 1
ATOM 1529 O O . ASN A 1 196 ? -19.926 3.598 9.468 1.00 94.00 196 ASN A O 1
ATOM 1533 N N . GLU A 1 197 ? -19.928 1.970 11.007 1.00 94.75 197 GLU A N 1
ATOM 1534 C CA . GLU A 1 197 ? -21.388 1.801 11.094 1.00 94.75 197 GLU A CA 1
ATOM 1535 C C . GLU A 1 197 ? -21.987 2.290 12.421 1.00 94.75 197 GLU A C 1
ATOM 1537 O O . GLU A 1 197 ? -23.198 2.472 12.537 1.00 94.75 197 GLU A O 1
ATOM 1542 N N . GLY A 1 198 ? -21.165 2.476 13.454 1.00 94.31 198 GLY A N 1
ATOM 1543 C CA . GLY A 1 198 ? -21.616 2.772 14.810 1.00 94.31 198 GLY A CA 1
ATOM 1544 C C . GLY A 1 198 ? -22.080 1.541 15.602 1.00 94.31 198 GLY A C 1
ATOM 1545 O O . GLY A 1 198 ? -21.691 0.391 15.358 1.00 94.31 198 GLY A O 1
ATOM 1546 N N . LEU A 1 199 ? -22.883 1.796 16.639 1.00 94.62 199 LEU A N 1
ATOM 1547 C CA . LEU A 1 199 ? -23.392 0.766 17.551 1.00 94.62 199 LEU A CA 1
ATOM 1548 C C . LEU A 1 199 ? -24.510 -0.050 16.913 1.00 94.62 199 LEU A C 1
ATOM 1550 O O . LEU A 1 199 ? -25.394 0.508 16.266 1.00 94.62 199 LEU A O 1
ATOM 1554 N N . LEU A 1 200 ? -24.541 -1.348 17.213 1.00 94.31 200 LEU A N 1
ATOM 1555 C CA . LEU A 1 200 ? -25.665 -2.194 16.829 1.00 94.31 200 LEU A CA 1
ATOM 1556 C C . LEU A 1 200 ? -26.961 -1.731 17.532 1.00 94.31 200 LEU A C 1
ATOM 1558 O O . LEU A 1 200 ? -26.910 -1.124 18.622 1.00 94.31 200 LEU A O 1
ATOM 1562 N N . PRO A 1 201 ? -28.128 -1.993 16.912 1.00 92.50 201 PRO A N 1
ATOM 1563 C CA . PRO A 1 201 ? -29.421 -1.758 17.541 1.00 92.50 201 PRO A CA 1
ATOM 1564 C C . PRO A 1 201 ? -29.556 -2.573 18.832 1.00 92.50 201 PRO A C 1
ATOM 1566 O O . PRO A 1 201 ? -28.892 -3.593 19.016 1.00 92.50 201 PRO A O 1
ATOM 1569 N N . LEU A 1 202 ? -30.410 -2.103 19.743 1.00 88.25 202 LEU A N 1
ATOM 1570 C CA . LEU A 1 202 ? -30.700 -2.834 20.975 1.00 88.25 202 LEU A CA 1
ATOM 1571 C C . LEU A 1 202 ? -31.381 -4.176 20.640 1.00 88.25 202 LEU A C 1
ATOM 1573 O O . LEU A 1 202 ? -32.276 -4.188 19.787 1.00 88.25 202 LEU A O 1
ATOM 1577 N N . PRO A 1 203 ? -30.985 -5.285 21.291 1.00 80.25 203 PRO A N 1
ATOM 1578 C CA . PRO A 1 203 ? -31.704 -6.550 21.183 1.00 80.25 203 PRO A CA 1
ATOM 1579 C C . PRO A 1 203 ? -33.157 -6.359 21.638 1.00 80.25 203 PRO A C 1
ATOM 1581 O O . PRO A 1 203 ? -33.399 -5.630 22.602 1.00 80.25 203 PRO A O 1
ATOM 1584 N N . ARG A 1 204 ? -34.102 -6.979 20.923 1.00 73.12 204 ARG A N 1
ATOM 1585 C CA . ARG A 1 204 ? -35.517 -7.026 21.322 1.00 73.12 204 ARG A CA 1
ATOM 1586 C C . ARG A 1 204 ? -35.737 -7.999 22.470 1.00 73.12 204 ARG A C 1
ATOM 1588 O O . ARG A 1 204 ? -35.023 -9.025 22.495 1.00 73.12 204 ARG A O 1
#